Protein AF-A0A7C4J8A3-F1 (afdb_monomer_lite)

Radius of gyration: 19.96 Å; chains: 1; bounding box: 59×46×61 Å

Sequence (280 aa):
MSIYNARRLQPGAAVVLGVGAALVIVMVSFLPSFSGDFHDFYMAGHLLMTGHSPYEWPRYYSPVWVAVGFAPLALLPERPAYAAYTLISLGGLTVSVWRLTRGQSRALVLLTLGLLWLVQILAGNIDWLLPTALVVPSLAGIWLALAKPQLGWLLVAVLLLRMPRRKAAVSVGAVAVGLGLSYLLGWNVPDLESVRLWNIAPWPWGLLVGGPLAIWSLVRRDRELALGVSLLISPYWQRPSLIAAWPASMRARWLWLAWIALMALVLIENLSLIVGYFPR

Structure (mmCIF, N/CA/C/O backbone):
data_AF-A0A7C4J8A3-F1
#
_entry.id   AF-A0A7C4J8A3-F1
#
loop_
_atom_site.group_PDB
_atom_site.id
_atom_site.type_symbol
_atom_site.label_atom_id
_atom_site.label_alt_id
_atom_site.label_comp_id
_atom_site.label_asym_id
_atom_site.label_entity_id
_atom_site.label_seq_id
_atom_site.pdbx_PDB_ins_code
_atom_site.Cartn_x
_atom_site.Cartn_y
_atom_site.Cartn_z
_atom_site.occupancy
_atom_site.B_iso_or_equiv
_atom_site.auth_seq_id
_atom_site.auth_comp_id
_atom_site.auth_asym_id
_atom_site.auth_atom_id
_atom_site.pdbx_PDB_model_num
ATOM 1 N N . MET A 1 1 ? -35.689 12.073 -38.604 1.00 49.00 1 MET A N 1
ATOM 2 C CA . MET A 1 1 ? -34.965 11.099 -37.760 1.00 49.00 1 MET A CA 1
ATOM 3 C C . MET A 1 1 ? -33.500 11.530 -37.715 1.00 49.00 1 MET A C 1
ATOM 5 O O . MET A 1 1 ? -32.768 11.261 -38.651 1.00 49.00 1 MET A O 1
ATOM 9 N N . SER A 1 2 ? -33.101 12.323 -36.718 1.00 59.59 2 SER A N 1
ATOM 10 C CA . SER A 1 2 ? -31.697 12.711 -36.505 1.00 59.59 2 SER A CA 1
ATOM 11 C C . SER A 1 2 ? -31.517 13.020 -35.023 1.00 59.59 2 SER A C 1
ATOM 13 O O . SER A 1 2 ? -32.031 14.020 -34.528 1.00 59.59 2 SER A O 1
ATOM 15 N N . ILE A 1 3 ? -30.883 12.098 -34.299 1.00 47.91 3 ILE A N 1
ATOM 16 C CA . ILE A 1 3 ? -30.597 12.217 -32.866 1.00 47.91 3 ILE A CA 1
ATOM 17 C C . ILE A 1 3 ? -29.118 11.868 -32.668 1.00 47.91 3 ILE A C 1
ATOM 19 O O . ILE A 1 3 ? -28.775 10.807 -32.164 1.00 47.91 3 ILE A O 1
ATOM 23 N N . TYR A 1 4 ? -28.229 12.768 -33.089 1.00 55.81 4 TYR A N 1
ATOM 24 C CA . TYR A 1 4 ? -26.845 12.806 -32.613 1.00 55.81 4 TYR A CA 1
ATOM 25 C C . TYR A 1 4 ? -26.679 14.067 -31.767 1.00 55.81 4 TYR A C 1
ATOM 27 O O . TYR A 1 4 ? -26.226 15.111 -32.227 1.00 55.81 4 TYR A O 1
ATOM 35 N N . ASN A 1 5 ? -27.085 13.973 -30.499 1.00 60.53 5 ASN A N 1
ATOM 36 C CA . ASN A 1 5 ? -26.729 14.965 -29.490 1.00 60.53 5 ASN A CA 1
ATOM 37 C C . ASN A 1 5 ? -25.250 14.774 -29.140 1.00 60.53 5 ASN A C 1
ATOM 39 O O . ASN A 1 5 ? -24.904 14.039 -28.213 1.00 60.53 5 ASN A O 1
ATOM 43 N N . ALA A 1 6 ? -24.372 15.430 -29.899 1.00 61.72 6 ALA A N 1
ATOM 44 C CA . ALA A 1 6 ? -22.975 15.589 -29.534 1.00 61.72 6 ALA A CA 1
ATOM 45 C C . ALA A 1 6 ? -22.913 16.388 -28.224 1.00 61.72 6 ALA A C 1
ATOM 47 O O . ALA A 1 6 ? -22.990 17.618 -28.215 1.00 61.72 6 ALA A O 1
ATOM 48 N N . ARG A 1 7 ? -22.825 15.683 -27.089 1.00 69.38 7 ARG A N 1
ATOM 49 C CA . ARG A 1 7 ? -22.525 16.303 -25.796 1.00 69.38 7 ARG A CA 1
ATOM 50 C C . ARG A 1 7 ? -21.181 17.005 -25.949 1.00 69.38 7 ARG A C 1
ATOM 52 O O . ARG A 1 7 ? -20.152 16.338 -26.010 1.00 69.38 7 ARG A O 1
ATOM 59 N N . ARG A 1 8 ? -21.195 18.341 -26.035 1.00 67.12 8 ARG A N 1
ATOM 60 C CA . ARG A 1 8 ? -19.979 19.156 -25.943 1.00 67.12 8 ARG A CA 1
ATOM 61 C C . ARG A 1 8 ? -19.221 18.687 -24.706 1.00 67.12 8 ARG A C 1
ATOM 63 O O . ARG A 1 8 ? -19.759 18.755 -23.599 1.00 67.12 8 ARG A O 1
ATOM 70 N N . LEU A 1 9 ? -18.007 18.175 -24.908 1.00 60.78 9 LEU A N 1
ATOM 71 C CA . LEU A 1 9 ? -17.076 17.911 -23.820 1.00 60.78 9 LEU A CA 1
ATOM 72 C C . LEU A 1 9 ? -17.000 19.189 -22.985 1.00 60.78 9 LEU A C 1
ATOM 74 O O . LEU A 1 9 ? -16.725 20.264 -23.520 1.00 60.78 9 LEU A O 1
ATOM 78 N N . GLN A 1 10 ? -17.329 19.088 -21.696 1.00 72.31 10 GLN A N 1
ATOM 79 C CA . GLN A 1 10 ? -17.221 20.234 -20.804 1.00 72.31 10 GLN A CA 1
ATOM 80 C C . GLN A 1 10 ? -15.768 20.726 -20.863 1.00 72.31 10 GLN A C 1
ATOM 82 O O . GLN A 1 10 ? -14.864 19.894 -20.761 1.00 72.31 10 GLN A O 1
ATOM 87 N N . PRO A 1 11 ? -15.513 22.036 -21.021 1.00 72.94 11 PRO A N 1
ATOM 88 C CA . PRO A 1 11 ? -14.162 22.576 -21.199 1.00 72.94 11 PRO A CA 1
ATOM 89 C C . PRO A 1 11 ? -13.178 22.143 -20.096 1.00 72.94 11 PRO A C 1
ATOM 91 O O . PRO A 1 11 ? -11.983 22.027 -20.349 1.00 72.94 11 PRO A O 1
ATOM 94 N N . GLY A 1 12 ? -13.674 21.790 -18.904 1.00 79.56 12 GLY A N 1
ATOM 95 C CA . GLY A 1 12 ? -12.859 21.209 -17.834 1.00 79.56 12 GLY A CA 1
ATOM 96 C C . GLY A 1 12 ? -12.224 19.851 -18.167 1.00 79.56 12 GLY A C 1
ATOM 97 O O . GLY A 1 12 ? -11.106 19.593 -17.735 1.00 79.56 12 GLY A O 1
ATOM 98 N N . ALA A 1 13 ? -12.872 18.995 -18.964 1.00 79.81 13 ALA A N 1
ATOM 99 C CA . ALA A 1 13 ? -12.333 17.676 -19.306 1.00 79.81 13 ALA A CA 1
ATOM 100 C C . ALA A 1 13 ? -11.087 17.782 -20.197 1.00 79.81 13 ALA A C 1
ATOM 102 O O . ALA A 1 13 ? -10.092 17.107 -19.948 1.00 79.81 13 ALA A O 1
ATOM 103 N N . ALA A 1 14 ? -11.115 18.672 -21.194 1.00 82.19 14 ALA A N 1
ATOM 104 C CA . ALA A 1 14 ? -9.972 18.905 -22.074 1.00 82.19 14 ALA A CA 1
ATOM 105 C C . ALA A 1 14 ? -8.764 19.462 -21.304 1.00 82.19 14 ALA A C 1
ATOM 107 O O . ALA A 1 14 ? -7.641 19.017 -21.524 1.00 82.19 14 ALA A O 1
ATOM 108 N N . VAL A 1 15 ? -8.994 20.376 -20.353 1.00 84.06 15 VAL A N 1
ATOM 109 C CA . VAL A 1 15 ? -7.931 20.934 -19.501 1.00 84.06 15 VAL A CA 1
ATOM 110 C C . VAL A 1 15 ? -7.318 19.861 -18.602 1.00 84.06 15 VAL A C 1
ATOM 112 O O . VAL A 1 15 ? -6.098 19.748 -18.543 1.00 84.06 15 VAL A O 1
ATOM 115 N N . VAL A 1 16 ? -8.137 19.040 -17.937 1.00 82.50 16 VAL A N 1
ATOM 116 C CA . VAL A 1 16 ? -7.641 17.958 -17.066 1.00 82.50 16 VAL A CA 1
ATOM 117 C C . VAL A 1 16 ? -6.823 16.940 -17.861 1.00 82.50 16 VAL A C 1
ATOM 119 O O . VAL A 1 16 ? -5.745 16.547 -17.418 1.00 82.50 16 VAL A O 1
ATOM 122 N N . LEU A 1 17 ? -7.294 16.554 -19.050 1.00 82.94 17 LEU A N 1
ATOM 123 C CA . LEU A 1 17 ? -6.555 15.658 -19.939 1.00 82.94 17 LEU A CA 1
ATOM 124 C C . LEU A 1 17 ? -5.245 16.292 -20.423 1.00 82.94 17 LEU A C 1
ATOM 126 O O . LEU A 1 17 ? -4.217 15.621 -20.423 1.00 82.94 17 LEU A O 1
ATOM 130 N N . GLY A 1 18 ? -5.260 17.582 -20.774 1.00 85.88 18 GLY A N 1
ATOM 131 C CA . GLY A 1 18 ? -4.069 18.321 -21.194 1.00 85.88 18 GLY A CA 1
ATOM 132 C C . GLY A 1 18 ? -3.008 18.415 -20.095 1.00 85.88 18 GLY A C 1
ATOM 133 O O . GLY A 1 18 ? -1.843 18.114 -20.341 1.00 85.88 18 GLY A O 1
ATOM 134 N N . VAL A 1 19 ? -3.409 18.755 -18.866 1.00 84.31 19 VAL A N 1
ATOM 135 C CA . VAL A 1 19 ? -2.506 18.799 -17.702 1.00 84.31 19 VAL A CA 1
ATOM 136 C C . VAL A 1 19 ? -1.970 17.407 -17.374 1.00 84.31 19 VAL A C 1
ATOM 138 O O . VAL A 1 19 ? -0.775 17.258 -17.132 1.00 84.31 19 VAL A O 1
ATOM 141 N N . GLY A 1 20 ? -2.825 16.381 -17.408 1.00 82.38 20 GLY A N 1
ATOM 142 C CA . GLY A 1 20 ? -2.410 14.996 -17.194 1.00 82.38 20 GLY A CA 1
ATOM 143 C C . GLY A 1 20 ? -1.373 14.540 -18.220 1.00 82.38 20 GLY A C 1
ATOM 144 O O . GLY A 1 20 ? -0.334 14.009 -17.840 1.00 82.38 20 GLY A O 1
ATOM 145 N N . ALA A 1 21 ? -1.606 14.809 -19.506 1.00 83.81 21 ALA A N 1
ATOM 146 C CA . ALA A 1 21 ? -0.669 14.475 -20.575 1.00 83.81 21 ALA A CA 1
ATOM 147 C C . ALA A 1 21 ? 0.666 15.225 -20.436 1.00 83.81 21 ALA A C 1
ATOM 149 O O . ALA A 1 21 ? 1.724 14.607 -20.539 1.00 83.81 21 ALA A O 1
ATOM 150 N N . ALA A 1 22 ? 0.634 16.529 -20.140 1.00 86.31 22 ALA A N 1
ATOM 151 C CA . ALA A 1 22 ? 1.842 17.316 -19.896 1.00 86.31 22 ALA A CA 1
ATOM 152 C C . ALA A 1 22 ? 2.648 16.768 -18.708 1.00 86.31 22 ALA A C 1
ATOM 154 O O . ALA A 1 22 ? 3.866 16.627 -18.800 1.00 86.31 22 ALA A O 1
ATOM 155 N N . LEU A 1 23 ? 1.968 16.393 -17.621 1.00 83.94 23 LEU A N 1
ATOM 156 C CA . LEU A 1 23 ? 2.609 15.789 -16.459 1.00 83.94 23 LEU A CA 1
ATOM 157 C C . LEU A 1 23 ? 3.251 14.444 -16.819 1.00 83.94 23 LEU A C 1
ATOM 159 O O . LEU A 1 23 ? 4.408 14.233 -16.478 1.00 83.94 23 LEU A O 1
ATOM 163 N N . VAL A 1 24 ? 2.568 13.576 -17.576 1.00 83.56 24 VAL A N 1
ATOM 164 C CA . VAL A 1 24 ? 3.164 12.322 -18.076 1.00 83.56 24 VAL A CA 1
ATOM 165 C C . VAL A 1 24 ? 4.419 12.596 -18.902 1.00 83.56 24 VAL A C 1
ATOM 167 O O . VAL A 1 24 ? 5.426 11.936 -18.681 1.00 83.56 24 VAL A O 1
ATOM 170 N N . ILE A 1 25 ? 4.400 13.571 -19.816 1.00 85.56 25 ILE A N 1
ATOM 171 C CA . ILE A 1 25 ? 5.563 13.905 -20.656 1.00 85.56 25 ILE A CA 1
ATOM 172 C C . ILE A 1 25 ? 6.753 14.347 -19.799 1.00 85.56 25 ILE A C 1
ATOM 174 O O . ILE A 1 25 ? 7.868 13.855 -19.988 1.00 85.56 25 ILE A O 1
ATOM 178 N N . VAL A 1 26 ? 6.518 15.238 -18.831 1.00 84.94 26 VAL A N 1
ATOM 179 C CA . VAL A 1 26 ? 7.547 15.667 -17.874 1.00 84.94 26 VAL A CA 1
ATOM 180 C C . VAL A 1 26 ? 8.084 14.448 -17.122 1.00 84.94 26 VAL A C 1
ATOM 182 O O . VAL A 1 26 ? 9.285 14.206 -17.099 1.00 84.94 26 VAL A O 1
ATOM 185 N N . MET A 1 27 ? 7.205 13.613 -16.581 1.00 84.44 27 MET A N 1
ATOM 186 C CA . MET A 1 27 ? 7.607 12.436 -15.815 1.00 84.44 27 MET A CA 1
ATOM 187 C C . MET A 1 27 ? 8.393 11.427 -16.652 1.00 84.44 27 MET A C 1
ATOM 189 O O . MET A 1 27 ? 9.427 10.960 -16.204 1.00 84.44 27 MET A O 1
ATOM 193 N N . VAL A 1 28 ? 7.991 11.141 -17.888 1.00 82.06 28 VAL A N 1
ATOM 194 C CA . VAL A 1 28 ? 8.740 10.250 -18.793 1.00 82.06 28 VAL A CA 1
ATOM 195 C C . VAL A 1 28 ? 10.137 10.797 -19.110 1.00 82.06 28 VAL A C 1
ATOM 197 O O . VAL A 1 28 ? 11.065 10.016 -19.326 1.00 82.06 28 VAL A O 1
ATOM 200 N N . SER A 1 29 ? 10.291 12.122 -19.127 1.00 83.81 29 SER A N 1
ATOM 201 C CA . SER A 1 29 ? 11.560 12.785 -19.442 1.00 83.81 29 SER A CA 1
ATOM 202 C C . SER A 1 29 ? 12.530 12.808 -18.259 1.00 83.81 29 SER A C 1
ATOM 204 O O . SER A 1 29 ? 13.738 12.747 -18.470 1.00 83.81 29 SER A O 1
ATOM 206 N N . PHE A 1 30 ? 12.013 12.890 -17.029 1.00 81.50 30 PHE A N 1
ATOM 207 C CA . PHE A 1 30 ? 12.823 13.107 -15.825 1.00 81.50 30 PHE A CA 1
ATOM 208 C C . PHE A 1 30 ? 12.846 11.931 -14.844 1.00 81.50 30 PHE A C 1
ATOM 210 O O . PHE A 1 30 ? 13.735 11.877 -13.997 1.00 81.50 30 PHE A O 1
ATOM 217 N N . LEU A 1 31 ? 11.897 10.994 -14.922 1.00 79.06 31 LEU A N 1
ATOM 218 C CA . LEU A 1 31 ? 11.920 9.812 -14.067 1.00 79.06 31 LEU A CA 1
ATOM 219 C C . LEU A 1 31 ? 13.045 8.865 -14.503 1.00 79.06 31 LEU A C 1
ATOM 221 O O . LEU A 1 31 ? 13.251 8.655 -15.706 1.00 79.06 31 LEU A O 1
ATOM 225 N N . PRO A 1 32 ? 13.752 8.246 -13.542 1.00 75.62 32 PRO A N 1
ATOM 226 C CA . PRO A 1 32 ? 14.730 7.222 -13.864 1.00 75.62 32 PRO A CA 1
ATOM 227 C C . PRO A 1 32 ? 14.045 6.069 -14.608 1.00 75.62 32 PRO A C 1
ATOM 229 O O . PRO A 1 32 ? 12.912 5.700 -14.303 1.00 75.62 32 PRO A O 1
ATOM 232 N N . SER A 1 33 ? 14.744 5.472 -15.580 1.00 67.12 33 SER A N 1
ATOM 233 C CA . SER A 1 33 ? 14.249 4.280 -16.291 1.00 67.12 33 SER A CA 1
ATOM 234 C C . SER A 1 33 ? 14.067 3.071 -15.383 1.00 67.12 33 SER A C 1
ATOM 236 O O . SER A 1 33 ? 13.401 2.134 -15.792 1.00 67.12 33 SER A O 1
ATOM 238 N N . PHE A 1 34 ? 14.672 3.085 -14.196 1.00 69.69 34 PHE A N 1
ATOM 239 C CA . PHE A 1 34 ? 14.700 1.960 -13.280 1.00 69.69 34 PHE A CA 1
ATOM 240 C C . PHE A 1 34 ? 14.444 2.465 -11.860 1.00 69.69 34 PHE A C 1
ATOM 242 O O . PHE A 1 34 ? 15.245 3.231 -11.322 1.00 69.69 34 PHE A O 1
ATOM 249 N N . SER A 1 35 ? 13.331 2.049 -11.257 1.00 70.88 35 SER A N 1
ATOM 250 C CA . SER A 1 35 ? 13.082 2.245 -9.826 1.00 70.88 35 SER A CA 1
ATOM 251 C C . SER A 1 35 ? 12.831 0.887 -9.184 1.00 70.88 35 SER A C 1
ATOM 253 O O . SER A 1 35 ? 12.109 0.069 -9.757 1.00 70.88 35 SER A O 1
ATOM 255 N N . GLY A 1 36 ? 13.484 0.654 -8.041 1.00 83.56 36 GLY A N 1
ATOM 256 C CA . GLY A 1 36 ? 13.720 -0.665 -7.445 1.00 83.56 36 GLY A CA 1
ATOM 257 C C . GLY A 1 36 ? 12.570 -1.658 -7.607 1.00 83.56 36 GLY A C 1
ATOM 258 O O . GLY A 1 36 ? 12.664 -2.565 -8.427 1.00 83.56 36 GLY A O 1
ATOM 259 N N . ASP A 1 37 ? 11.492 -1.466 -6.850 1.00 93.50 37 ASP A N 1
ATOM 260 C CA . ASP A 1 37 ? 10.367 -2.403 -6.797 1.00 93.50 37 ASP A CA 1
ATOM 261 C C . ASP A 1 37 ? 9.444 -2.294 -8.025 1.00 93.50 37 ASP A C 1
ATOM 263 O O . ASP A 1 37 ? 8.808 -3.274 -8.408 1.00 93.50 37 ASP A O 1
ATOM 267 N N . PHE A 1 38 ? 9.353 -1.121 -8.668 1.00 95.81 38 PHE A N 1
ATOM 268 C CA . PHE A 1 38 ? 8.461 -0.938 -9.820 1.00 95.81 38 PHE A CA 1
ATOM 269 C C . PHE A 1 38 ? 8.874 -1.847 -10.969 1.00 95.81 38 PHE A C 1
ATOM 271 O O . PHE A 1 38 ? 8.014 -2.493 -11.564 1.00 95.81 38 PHE A O 1
ATOM 278 N N . HIS A 1 39 ? 10.178 -1.904 -11.259 1.00 95.94 39 HIS A N 1
ATOM 279 C CA . HIS A 1 39 ? 10.703 -2.787 -12.291 1.00 95.94 39 HIS A CA 1
ATOM 280 C C . HIS A 1 39 ? 10.353 -4.247 -11.982 1.00 95.94 39 HIS A C 1
ATOM 282 O O . HIS A 1 39 ? 9.887 -4.972 -12.858 1.00 95.94 39 HIS A O 1
ATOM 288 N N . ASP A 1 40 ? 10.475 -4.653 -10.714 1.00 96.19 40 ASP A N 1
ATOM 289 C CA . ASP A 1 40 ? 10.138 -6.006 -10.276 1.00 96.19 40 ASP A CA 1
ATOM 290 C C . ASP A 1 40 ? 8.647 -6.333 -10.512 1.00 96.19 40 ASP A C 1
ATOM 292 O O . ASP A 1 40 ? 8.308 -7.420 -10.988 1.00 96.19 40 ASP A O 1
ATOM 296 N N . PHE A 1 41 ? 7.740 -5.383 -10.260 1.00 97.62 41 PHE A N 1
ATOM 297 C CA . PHE A 1 41 ? 6.310 -5.544 -10.554 1.00 97.62 41 PHE A CA 1
ATOM 298 C C . PHE A 1 41 ? 5.986 -5.499 -12.051 1.00 97.62 41 PHE A C 1
ATOM 300 O O . PHE A 1 41 ? 5.127 -6.252 -12.517 1.00 97.62 41 PHE A O 1
ATOM 307 N N . TYR A 1 42 ? 6.664 -4.633 -12.806 1.00 97.69 42 TYR A N 1
ATOM 308 C CA . TYR A 1 42 ? 6.524 -4.513 -14.255 1.00 97.69 42 TYR A CA 1
ATOM 309 C C . TYR A 1 42 ? 6.928 -5.818 -14.953 1.00 97.69 42 TYR A C 1
ATOM 311 O O . TYR A 1 42 ? 6.157 -6.347 -15.755 1.00 97.69 42 TYR A O 1
ATOM 319 N N . MET A 1 43 ? 8.082 -6.387 -14.588 1.00 97.75 43 MET A N 1
ATOM 320 C CA . MET A 1 43 ? 8.569 -7.653 -15.140 1.00 97.75 43 MET A CA 1
ATOM 321 C C . MET A 1 43 ? 7.666 -8.830 -14.771 1.00 97.75 43 MET A C 1
ATOM 323 O O . MET A 1 43 ? 7.352 -9.648 -15.634 1.00 97.75 43 MET A O 1
ATOM 327 N N . ALA A 1 44 ? 7.162 -8.883 -13.536 1.00 98.06 44 ALA A N 1
ATOM 328 C CA . ALA A 1 44 ? 6.178 -9.887 -13.135 1.00 98.06 44 ALA A CA 1
ATOM 329 C C . ALA A 1 44 ? 4.874 -9.790 -13.954 1.00 98.06 44 ALA A C 1
ATOM 331 O O . ALA A 1 44 ? 4.328 -10.806 -14.387 1.00 98.06 44 ALA A O 1
ATOM 332 N N . GLY A 1 45 ? 4.390 -8.570 -14.215 1.00 98.31 45 GLY A N 1
ATOM 333 C CA . GLY A 1 45 ? 3.251 -8.333 -15.105 1.00 98.31 45 GLY A CA 1
ATOM 334 C C . GLY A 1 45 ? 3.526 -8.775 -16.547 1.00 98.31 45 GLY A C 1
ATOM 335 O O . GLY A 1 45 ? 2.671 -9.403 -17.169 1.00 98.31 45 GLY A O 1
ATOM 336 N N . HIS A 1 46 ? 4.727 -8.505 -17.064 1.00 98.25 46 HIS A N 1
ATOM 337 C CA . HIS A 1 46 ? 5.153 -8.917 -18.403 1.00 98.25 46 HIS A CA 1
ATOM 338 C C . HIS A 1 46 ? 5.219 -10.446 -18.562 1.00 98.25 46 HIS A C 1
ATOM 340 O O . HIS A 1 46 ? 4.689 -10.990 -19.533 1.00 98.25 46 HIS A O 1
ATOM 346 N N . LEU A 1 47 ? 5.810 -11.154 -17.592 1.00 98.50 47 LEU A N 1
ATOM 347 C CA . LEU A 1 47 ? 5.852 -12.621 -17.570 1.00 98.50 47 LEU A CA 1
ATOM 348 C C . LEU A 1 47 ? 4.443 -13.217 -17.614 1.00 98.50 47 LEU A C 1
ATOM 350 O O . LEU A 1 47 ? 4.155 -14.067 -18.455 1.00 98.50 47 LEU A O 1
ATOM 354 N N . LEU A 1 48 ? 3.531 -12.686 -16.796 1.00 98.06 48 LEU A N 1
ATOM 355 C CA . LEU A 1 48 ? 2.143 -13.137 -16.779 1.00 98.06 48 LEU A CA 1
ATOM 356 C C . LEU A 1 48 ? 1.455 -12.974 -18.148 1.00 98.06 48 LEU A C 1
ATOM 358 O O . LEU A 1 48 ? 0.742 -13.874 -18.589 1.00 98.06 48 LEU A O 1
ATOM 362 N N . MET A 1 49 ? 1.679 -11.855 -18.848 1.00 97.88 49 MET A N 1
ATOM 363 C CA . MET A 1 49 ? 1.108 -11.629 -20.187 1.00 97.88 49 MET A CA 1
ATOM 364 C C . MET A 1 49 ? 1.682 -12.550 -21.266 1.00 97.88 49 MET A C 1
ATOM 366 O O . MET A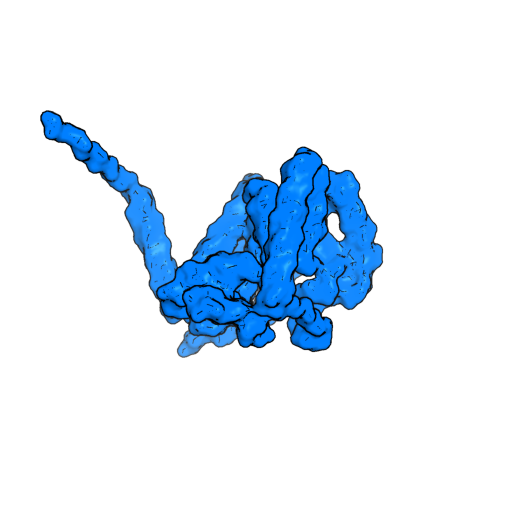 1 49 ? 1.020 -12.800 -22.270 1.00 97.88 49 MET A O 1
ATOM 370 N N . THR A 1 50 ? 2.907 -13.037 -21.077 1.00 97.94 50 THR A N 1
ATOM 371 C CA . THR A 1 50 ? 3.583 -13.942 -22.019 1.00 97.94 50 THR A CA 1
ATOM 372 C C . THR A 1 50 ? 3.366 -15.418 -21.682 1.00 97.94 50 THR A C 1
ATOM 374 O O . THR A 1 50 ? 3.967 -16.279 -22.316 1.00 97.94 50 THR A O 1
ATOM 377 N N . GLY A 1 51 ? 2.485 -15.720 -20.721 1.00 97.50 51 GLY A N 1
ATOM 378 C CA . GLY A 1 51 ? 2.133 -17.088 -20.334 1.00 97.50 51 GLY A CA 1
ATOM 379 C C . GLY A 1 51 ? 3.105 -17.747 -19.353 1.00 97.50 51 GLY A C 1
ATOM 380 O O . GLY A 1 51 ? 2.984 -18.947 -19.119 1.00 97.50 51 GLY A O 1
ATOM 381 N N . HIS A 1 52 ? 4.033 -16.984 -18.773 1.00 98.31 52 HIS A N 1
ATOM 382 C CA . HIS A 1 52 ? 4.988 -17.453 -17.768 1.00 98.31 52 HIS A CA 1
ATOM 383 C C . HIS A 1 52 ? 4.488 -17.163 -16.352 1.00 98.31 52 HIS A C 1
ATOM 385 O O . HIS A 1 52 ? 3.611 -16.316 -16.136 1.00 98.31 52 HIS A O 1
ATOM 391 N N . SER A 1 53 ? 5.052 -17.852 -15.358 1.00 98.12 53 SER A N 1
ATOM 392 C CA . SER A 1 53 ? 4.758 -17.513 -13.968 1.00 98.12 53 SER A CA 1
ATOM 393 C C . SER A 1 53 ? 5.381 -16.156 -13.612 1.00 98.12 53 SER A C 1
ATOM 395 O O . SER A 1 53 ? 6.557 -15.932 -13.902 1.00 98.12 53 SER A O 1
ATOM 397 N N . PRO A 1 54 ? 4.665 -15.250 -12.913 1.00 98.19 54 PRO A N 1
ATOM 398 C CA . PRO A 1 54 ? 5.262 -13.995 -12.448 1.00 98.19 54 PRO A CA 1
ATOM 399 C C . PRO A 1 54 ? 6.403 -14.219 -11.443 1.00 98.19 54 PRO A C 1
ATOM 401 O O . PRO A 1 54 ? 7.230 -13.332 -11.249 1.00 98.19 54 PRO A O 1
ATOM 404 N N . TYR A 1 55 ? 6.460 -15.399 -10.818 1.00 98.06 55 TYR A N 1
ATOM 405 C CA . TYR A 1 55 ? 7.491 -15.785 -9.851 1.00 98.06 55 TYR A CA 1
ATOM 406 C C . TYR A 1 55 ? 8.781 -16.300 -10.498 1.00 98.06 55 TYR A C 1
ATOM 408 O O . TYR A 1 55 ? 9.753 -16.549 -9.791 1.00 98.06 55 TYR A O 1
ATOM 416 N N . GLU A 1 56 ? 8.829 -16.416 -11.829 1.00 97.38 56 GLU A N 1
ATOM 417 C CA . GLU A 1 56 ? 10.093 -16.606 -12.551 1.00 97.38 56 GLU A CA 1
ATOM 418 C C . GLU A 1 56 ? 10.974 -15.346 -12.489 1.00 97.38 56 GLU A C 1
ATOM 420 O O . GLU A 1 56 ? 12.185 -15.437 -12.685 1.00 97.38 56 GLU A O 1
ATOM 425 N N . TRP A 1 57 ? 10.404 -14.176 -12.157 1.00 96.69 57 TRP A N 1
ATOM 426 C CA . TRP A 1 57 ? 11.185 -12.984 -11.832 1.00 96.69 57 TRP A CA 1
ATOM 427 C C . TRP A 1 57 ? 11.757 -13.083 -10.404 1.00 96.69 57 TRP A C 1
ATOM 429 O O . TRP A 1 57 ? 10.987 -13.003 -9.441 1.00 96.69 57 TRP A O 1
ATOM 439 N N . PRO A 1 58 ? 13.091 -13.172 -10.212 1.00 92.50 58 PRO A N 1
ATOM 440 C CA . PRO A 1 58 ? 13.682 -13.534 -8.916 1.00 92.50 58 PRO A CA 1
ATOM 441 C C . PRO A 1 58 ? 13.386 -12.574 -7.760 1.00 92.50 58 PRO A C 1
ATOM 443 O O . PRO A 1 58 ? 13.545 -12.933 -6.598 1.00 92.50 58 PRO A O 1
ATOM 446 N N . ARG A 1 59 ? 12.999 -11.333 -8.065 1.00 91.50 59 ARG A N 1
ATOM 447 C CA . ARG A 1 59 ? 12.754 -10.281 -7.072 1.00 91.50 59 ARG A CA 1
ATOM 448 C C . ARG A 1 59 ? 11.269 -10.009 -6.823 1.00 91.50 59 ARG A C 1
ATOM 450 O O . ARG A 1 59 ? 10.924 -9.074 -6.101 1.00 91.50 59 ARG A O 1
ATOM 457 N N . TYR A 1 60 ? 10.374 -10.805 -7.408 1.00 95.12 60 TYR A N 1
ATOM 458 C CA . TYR A 1 60 ? 8.937 -10.642 -7.224 1.00 95.12 60 TYR A CA 1
ATOM 459 C C . TYR A 1 60 ? 8.423 -11.462 -6.031 1.00 95.12 60 TYR A C 1
ATOM 461 O O . TYR A 1 60 ? 8.231 -12.672 -6.108 1.00 95.12 60 TYR A O 1
ATOM 469 N N . TYR A 1 61 ? 8.147 -10.775 -4.919 1.00 94.19 61 TYR A N 1
ATOM 470 C CA . TYR A 1 61 ? 7.700 -11.397 -3.659 1.00 94.19 61 TYR A CA 1
ATOM 471 C C . TYR A 1 61 ? 6.232 -11.126 -3.309 1.00 94.19 61 TYR A C 1
ATOM 473 O O . TYR A 1 61 ? 5.787 -11.441 -2.203 1.00 94.19 61 TYR A O 1
ATOM 481 N N . SER A 1 62 ? 5.474 -10.493 -4.205 1.00 96.69 62 SER A N 1
ATOM 482 C CA . SER A 1 62 ? 4.079 -10.121 -3.939 1.00 96.69 62 SER A CA 1
ATOM 483 C C . SER A 1 62 ? 3.093 -11.201 -4.399 1.00 96.69 62 SER A C 1
ATOM 485 O O . SER A 1 62 ? 3.424 -12.022 -5.253 1.00 96.69 62 SER A O 1
ATOM 487 N N . PRO A 1 63 ? 1.862 -11.226 -3.869 1.00 97.69 63 PRO A N 1
ATOM 488 C CA . PRO A 1 63 ? 0.854 -12.167 -4.346 1.00 97.69 63 PRO A CA 1
ATOM 489 C C . PRO A 1 63 ? 0.423 -11.889 -5.792 1.00 97.69 63 PRO A C 1
ATOM 491 O O . PRO A 1 63 ? 0.417 -10.737 -6.226 1.00 97.69 63 PRO A O 1
ATOM 494 N N . VAL A 1 64 ? -0.027 -12.928 -6.503 1.00 98.00 64 VAL A N 1
ATOM 495 C CA . VAL A 1 64 ? -0.216 -12.938 -7.969 1.00 98.00 64 VAL A CA 1
ATOM 496 C C . VAL A 1 64 ? -1.092 -11.800 -8.497 1.00 98.00 64 VAL A C 1
ATOM 498 O O . VAL A 1 64 ? -0.862 -11.282 -9.588 1.00 98.00 64 VAL A O 1
ATOM 501 N N . TRP A 1 65 ? -2.085 -11.348 -7.728 1.00 98.25 65 TRP A N 1
ATOM 502 C CA . TRP A 1 65 ? -2.965 -10.258 -8.157 1.00 98.25 65 TRP A CA 1
ATOM 503 C C . TRP A 1 65 ? -2.245 -8.913 -8.277 1.00 98.25 65 TRP A C 1
ATOM 505 O O . TRP A 1 65 ? -2.728 -8.033 -8.986 1.00 98.25 65 TRP A O 1
ATOM 515 N N . VAL A 1 66 ? -1.092 -8.741 -7.624 1.00 98.31 66 VAL A N 1
ATOM 516 C CA . VAL A 1 66 ? -0.234 -7.576 -7.852 1.00 98.31 66 VAL A CA 1
ATOM 517 C C . VAL A 1 66 ? 0.321 -7.627 -9.276 1.00 98.31 66 VAL A C 1
ATOM 519 O O . VAL A 1 66 ? 0.170 -6.648 -9.997 1.00 98.31 66 VAL A O 1
ATOM 522 N N . ALA A 1 67 ? 0.848 -8.768 -9.737 1.00 98.31 67 ALA A N 1
ATOM 523 C CA . ALA A 1 67 ? 1.302 -8.923 -11.123 1.00 98.31 67 ALA A CA 1
ATOM 524 C C . ALA A 1 67 ? 0.147 -8.731 -12.117 1.00 98.31 67 ALA A C 1
ATOM 526 O O . ALA A 1 67 ? 0.303 -8.022 -13.106 1.00 98.31 67 ALA A O 1
ATOM 527 N N . VAL A 1 68 ? -1.046 -9.261 -11.812 1.00 98.19 68 VAL A N 1
ATOM 528 C CA . VAL A 1 68 ? -2.264 -9.014 -12.610 1.00 98.19 68 VAL A CA 1
ATOM 529 C C . VAL A 1 68 ? -2.572 -7.515 -12.708 1.00 98.19 68 VAL A C 1
ATOM 531 O O . VAL A 1 68 ? -2.903 -7.027 -13.784 1.00 98.19 68 VAL A O 1
ATOM 534 N N . GLY A 1 69 ? -2.446 -6.768 -11.608 1.00 97.88 69 GLY A N 1
ATOM 535 C CA . GLY A 1 69 ? -2.651 -5.318 -11.595 1.00 97.88 69 GLY A CA 1
ATOM 536 C C . GLY A 1 69 ? -1.623 -4.542 -12.425 1.00 97.88 69 GLY A C 1
ATOM 537 O O . GLY A 1 69 ? -1.955 -3.489 -12.968 1.00 97.88 69 GLY A O 1
ATOM 538 N N . PHE A 1 70 ? -0.402 -5.067 -12.554 1.00 98.19 70 PHE A N 1
ATOM 539 C CA . PHE A 1 70 ? 0.674 -4.478 -13.357 1.00 98.19 70 PHE A CA 1
ATOM 540 C C . PHE A 1 70 ? 0.694 -4.957 -14.814 1.00 98.19 70 PHE A C 1
ATOM 542 O O . PHE A 1 70 ? 1.278 -4.276 -15.653 1.00 98.19 70 PHE A O 1
ATOM 549 N N . ALA A 1 71 ? 0.020 -6.058 -15.156 1.00 98.38 71 ALA A N 1
ATOM 550 C CA . ALA A 1 71 ? -0.034 -6.567 -16.526 1.00 98.38 71 ALA A CA 1
ATOM 551 C C . ALA A 1 71 ? -0.499 -5.505 -17.552 1.00 98.38 71 ALA A C 1
ATOM 553 O O . ALA A 1 71 ? 0.187 -5.331 -18.556 1.00 98.38 71 ALA A O 1
ATOM 554 N N . PRO A 1 72 ? -1.548 -4.686 -17.310 1.00 98.19 72 PRO A N 1
ATOM 555 C CA . PRO A 1 72 ? -1.910 -3.616 -18.244 1.00 98.19 72 PRO A CA 1
ATOM 556 C C . PRO A 1 72 ? -0.811 -2.560 -18.439 1.00 98.19 72 PRO A C 1
ATOM 558 O O . PRO A 1 72 ? -0.710 -1.978 -19.516 1.00 98.19 72 PRO A O 1
ATOM 561 N N . LEU A 1 73 ? 0.011 -2.302 -17.415 1.00 97.25 73 LEU A N 1
ATOM 562 C CA . LEU A 1 73 ? 1.135 -1.366 -17.507 1.00 97.25 73 LEU A CA 1
ATOM 563 C C . LEU A 1 73 ? 2.296 -1.953 -18.320 1.00 97.25 73 LEU A C 1
ATOM 565 O O . LEU A 1 73 ? 2.978 -1.204 -19.011 1.00 97.25 73 LEU A O 1
ATOM 569 N N . ALA A 1 74 ? 2.471 -3.276 -18.298 1.00 97.00 74 ALA A N 1
ATOM 570 C CA . ALA A 1 74 ? 3.494 -3.989 -19.064 1.00 97.00 74 ALA A CA 1
ATOM 571 C C . ALA A 1 74 ? 3.259 -3.985 -20.589 1.00 97.00 74 ALA A C 1
ATOM 573 O O . ALA A 1 74 ? 4.119 -4.435 -21.345 1.00 97.00 74 ALA A O 1
ATOM 574 N N . LEU A 1 75 ? 2.112 -3.474 -21.056 1.00 97.38 75 LEU A N 1
ATOM 575 C CA . LEU A 1 75 ? 1.845 -3.208 -22.477 1.00 97.38 75 LEU A CA 1
ATOM 576 C C . LEU A 1 75 ? 2.527 -1.928 -22.982 1.00 97.38 75 LEU A C 1
ATOM 578 O O . LEU A 1 75 ? 2.632 -1.716 -24.190 1.00 97.38 75 LEU A O 1
ATOM 582 N N . LEU A 1 76 ? 2.942 -1.049 -22.071 1.00 96.56 76 LEU A N 1
ATOM 583 C CA . LEU A 1 76 ? 3.628 0.196 -22.386 1.00 96.56 76 LEU A CA 1
ATOM 584 C C . LEU A 1 76 ? 5.140 0.008 -22.225 1.00 96.56 76 LEU A C 1
ATOM 586 O O . LEU A 1 76 ? 5.562 -0.810 -21.412 1.00 96.56 76 LEU A O 1
ATOM 590 N N . PRO A 1 77 ? 5.976 0.813 -22.906 1.00 94.56 77 PRO A N 1
ATOM 591 C CA . PRO A 1 77 ? 7.381 0.912 -22.537 1.00 94.56 77 PRO A CA 1
ATOM 592 C C . PRO A 1 77 ? 7.521 1.306 -21.057 1.00 94.56 77 PRO A C 1
ATOM 594 O O . PRO A 1 77 ? 6.706 2.068 -20.528 1.00 94.56 77 PRO A O 1
ATOM 597 N N . GLU A 1 78 ? 8.574 0.822 -20.399 1.00 93.31 78 GLU A N 1
ATOM 598 C CA . GLU A 1 78 ? 8.721 0.895 -18.939 1.00 93.31 78 GLU A CA 1
ATOM 599 C C . GLU A 1 78 ? 8.613 2.323 -18.372 1.00 93.31 78 GLU A C 1
ATOM 601 O O . GLU A 1 78 ? 7.927 2.547 -17.378 1.00 93.31 78 GLU A O 1
ATOM 606 N N . ARG A 1 79 ? 9.212 3.328 -19.030 1.00 91.94 79 ARG A N 1
ATOM 607 C CA . ARG A 1 79 ? 9.131 4.735 -18.584 1.00 91.94 79 ARG A CA 1
ATOM 608 C C . ARG A 1 79 ? 7.692 5.287 -18.594 1.00 91.94 79 ARG A C 1
ATOM 610 O O . ARG A 1 79 ? 7.248 5.782 -17.558 1.00 91.94 79 ARG A O 1
ATOM 617 N N . PRO A 1 80 ? 6.933 5.215 -19.707 1.00 93.69 80 PRO A N 1
ATOM 618 C CA . PRO A 1 80 ? 5.499 5.509 -19.705 1.00 93.69 80 PRO A CA 1
ATOM 619 C C . PRO A 1 80 ? 4.696 4.720 -18.664 1.00 93.69 80 PRO A C 1
ATOM 621 O O . PRO A 1 80 ? 3.845 5.303 -17.990 1.00 93.69 80 PRO A O 1
ATOM 624 N N . ALA A 1 81 ? 4.977 3.423 -18.499 1.00 94.81 81 ALA A N 1
ATOM 625 C CA . ALA A 1 81 ? 4.327 2.582 -17.496 1.00 94.81 81 ALA A CA 1
ATOM 626 C C . ALA A 1 81 ? 4.570 3.112 -16.072 1.00 94.81 81 ALA A C 1
ATOM 628 O O . ALA A 1 81 ? 3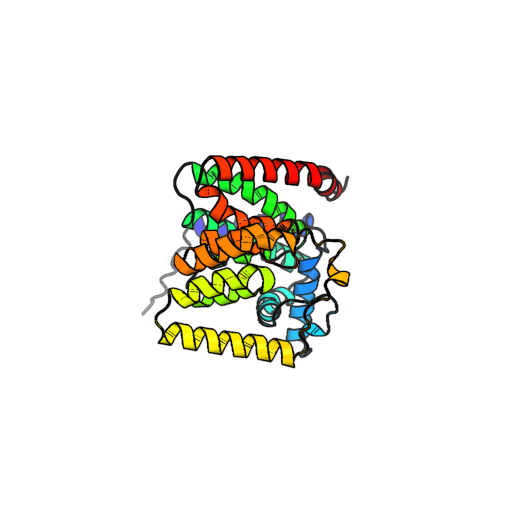.640 3.213 -15.270 1.00 94.81 81 ALA A O 1
ATOM 629 N N . TYR A 1 82 ? 5.804 3.521 -15.781 1.00 93.62 82 TYR A N 1
ATOM 630 C CA . TYR A 1 82 ? 6.208 4.070 -14.493 1.00 93.62 82 TYR A CA 1
ATOM 631 C C . TYR A 1 82 ? 5.597 5.449 -14.217 1.00 93.62 82 TYR A C 1
ATOM 633 O O . TYR A 1 82 ? 5.138 5.722 -13.103 1.00 93.62 82 TYR A O 1
ATOM 641 N N . ALA A 1 83 ? 5.497 6.306 -15.236 1.00 92.38 83 ALA A N 1
ATOM 642 C CA . ALA A 1 83 ? 4.774 7.571 -15.132 1.00 92.38 83 ALA A CA 1
ATOM 643 C C . ALA A 1 83 ? 3.285 7.336 -14.817 1.00 92.38 83 ALA A C 1
ATOM 645 O O . ALA A 1 83 ? 2.742 7.948 -13.895 1.00 92.38 83 ALA A O 1
ATOM 646 N N . ALA A 1 84 ? 2.636 6.396 -15.514 1.00 93.88 84 ALA A N 1
ATOM 647 C CA . ALA A 1 84 ? 1.246 6.024 -15.250 1.00 93.88 84 ALA A CA 1
ATOM 648 C C . ALA A 1 84 ? 1.058 5.470 -13.827 1.00 93.88 84 ALA A C 1
ATOM 650 O O . ALA A 1 84 ? 0.180 5.932 -13.096 1.00 93.88 84 ALA A O 1
ATOM 651 N N . TYR A 1 85 ? 1.922 4.547 -13.399 1.00 95.50 85 TYR A N 1
ATOM 652 C CA . TYR A 1 85 ? 1.963 4.030 -12.029 1.00 95.50 85 TYR A CA 1
ATOM 653 C C . TYR A 1 85 ? 2.070 5.146 -10.988 1.00 95.50 85 TYR A C 1
ATOM 655 O O . TYR A 1 85 ? 1.356 5.158 -9.982 1.00 95.50 85 TYR A O 1
ATOM 663 N N . THR A 1 86 ? 2.932 6.123 -11.247 1.00 93.31 86 THR A N 1
ATOM 664 C CA . THR A 1 86 ? 3.148 7.241 -10.338 1.00 93.31 86 THR A CA 1
ATOM 665 C C . THR A 1 86 ? 1.902 8.122 -10.200 1.00 93.31 86 THR A C 1
ATOM 667 O O . THR A 1 86 ? 1.545 8.526 -9.093 1.00 93.31 86 THR A O 1
ATOM 670 N N . LEU A 1 87 ? 1.183 8.379 -11.294 1.00 93.06 87 LEU A N 1
ATOM 671 C CA . LEU A 1 87 ? -0.088 9.108 -11.239 1.00 93.06 87 LEU A CA 1
ATOM 672 C C . LEU A 1 87 ? -1.174 8.320 -10.502 1.00 93.06 87 LEU A C 1
ATOM 674 O O . LEU A 1 87 ? -1.935 8.897 -9.723 1.00 93.06 87 LEU A O 1
ATOM 678 N N . ILE A 1 88 ? -1.227 7.002 -10.711 1.00 95.62 88 ILE A N 1
ATOM 679 C CA . ILE A 1 88 ? -2.159 6.113 -10.010 1.00 95.62 88 ILE A CA 1
ATOM 680 C C . ILE A 1 88 ? -1.885 6.145 -8.500 1.00 95.62 88 ILE A C 1
ATOM 682 O O . ILE A 1 88 ? -2.825 6.318 -7.719 1.00 95.62 88 ILE A O 1
ATOM 686 N N . SER A 1 89 ? -0.619 6.050 -8.082 1.00 95.69 89 SER A N 1
ATOM 687 C CA . SER A 1 89 ? -0.249 6.097 -6.664 1.00 95.69 89 SER A CA 1
ATOM 688 C C . SER A 1 89 ? -0.589 7.444 -6.020 1.00 95.69 89 SER A C 1
ATOM 690 O O . SER A 1 89 ? -1.178 7.480 -4.936 1.00 95.69 89 SER A O 1
ATOM 692 N N . LEU A 1 90 ? -0.328 8.559 -6.715 1.00 93.38 90 LEU A N 1
ATOM 693 C CA . LEU A 1 90 ? -0.705 9.901 -6.261 1.00 93.38 90 LEU A CA 1
ATOM 694 C C . LEU A 1 90 ? -2.220 10.054 -6.110 1.00 93.38 90 LEU A C 1
ATOM 696 O O . LEU A 1 90 ? -2.702 10.630 -5.130 1.00 93.38 90 LEU A O 1
ATOM 700 N N . GLY A 1 91 ? -2.979 9.530 -7.074 1.00 94.62 91 GLY A N 1
ATOM 701 C CA . GLY A 1 91 ? -4.436 9.505 -7.032 1.00 94.62 91 GLY A CA 1
ATOM 702 C C . GLY A 1 91 ? -4.951 8.705 -5.833 1.00 94.62 91 GLY A C 1
ATOM 703 O O . GLY A 1 91 ? -5.779 9.208 -5.071 1.00 94.62 91 GLY A O 1
ATOM 704 N N . GLY A 1 92 ? -4.406 7.505 -5.608 1.00 95.50 92 GLY A N 1
ATOM 705 C CA . GLY A 1 92 ? -4.716 6.661 -4.452 1.00 95.50 92 GLY A CA 1
ATOM 706 C C . GLY A 1 92 ? -4.475 7.371 -3.119 1.00 95.50 92 GLY A C 1
ATOM 707 O O . GLY A 1 92 ? -5.353 7.387 -2.248 1.00 95.50 92 GLY A O 1
ATOM 708 N N . LEU A 1 93 ? -3.331 8.042 -2.971 1.00 94.50 93 LEU A N 1
ATOM 709 C CA . LEU A 1 93 ? -3.019 8.822 -1.772 1.00 94.50 93 LEU A CA 1
ATOM 710 C C . LEU A 1 93 ? -3.917 10.039 -1.611 1.00 94.50 93 LEU A C 1
ATOM 712 O O . LEU A 1 93 ? -4.447 10.260 -0.525 1.00 94.50 93 LEU A O 1
ATOM 716 N N . THR A 1 94 ? -4.162 10.790 -2.679 1.00 93.38 94 THR A N 1
ATOM 717 C CA . THR A 1 94 ? -5.018 11.981 -2.635 1.00 93.38 94 THR A CA 1
ATOM 718 C C . THR A 1 94 ? -6.442 11.616 -2.219 1.00 93.38 94 THR A C 1
ATOM 720 O O . THR A 1 94 ? -7.025 12.271 -1.352 1.00 93.38 94 THR A O 1
ATOM 723 N N . VAL A 1 95 ? -6.993 10.526 -2.764 1.00 95.25 95 VAL A N 1
ATOM 724 C CA . VAL A 1 95 ? -8.297 9.991 -2.347 1.00 95.25 95 VAL A CA 1
ATOM 725 C C . VAL A 1 95 ? -8.270 9.580 -0.874 1.00 95.25 95 VAL A C 1
ATOM 727 O O . VAL A 1 95 ? -9.211 9.891 -0.138 1.00 95.25 95 VAL A O 1
ATOM 730 N N . SER A 1 96 ? -7.191 8.936 -0.425 1.00 95.62 96 SER A N 1
ATOM 731 C CA . SER A 1 96 ? -7.023 8.520 0.973 1.00 95.62 96 SER A CA 1
ATOM 732 C C . SER A 1 96 ? -7.021 9.721 1.918 1.00 95.62 96 SER A C 1
ATOM 734 O O . SER A 1 96 ? -7.798 9.758 2.871 1.00 95.62 96 SER A O 1
ATOM 736 N N . VAL A 1 97 ? -6.236 10.755 1.608 1.00 94.31 97 VAL A N 1
ATOM 737 C CA . VAL A 1 97 ? -6.205 12.019 2.353 1.00 94.31 97 VAL A CA 1
ATOM 738 C C . VAL A 1 97 ? -7.573 12.664 2.389 1.00 94.31 97 VAL A C 1
ATOM 740 O O . VAL A 1 97 ? -8.077 12.977 3.468 1.00 94.31 97 VAL A O 1
ATOM 743 N N . TRP A 1 98 ? -8.215 12.815 1.235 1.00 93.44 98 TRP A N 1
ATOM 744 C CA . TRP A 1 98 ? -9.509 13.476 1.142 1.00 93.44 98 TRP A CA 1
ATOM 745 C C . TRP A 1 98 ? -10.589 12.799 1.993 1.00 93.44 98 TRP A C 1
ATOM 747 O O . TRP A 1 98 ? -11.420 13.474 2.607 1.00 93.44 98 TRP A O 1
ATOM 757 N N . ARG A 1 99 ? -10.575 11.462 2.034 1.00 94.06 99 ARG A N 1
ATOM 758 C CA . ARG A 1 99 ? -11.553 10.640 2.757 1.00 94.06 99 ARG A CA 1
ATOM 759 C C . ARG A 1 99 ? -11.249 10.514 4.251 1.00 94.06 99 ARG A C 1
ATOM 761 O O . ARG A 1 99 ? -12.197 10.463 5.031 1.00 94.06 99 ARG A O 1
ATOM 768 N N . LEU A 1 100 ? -9.976 10.473 4.647 1.00 92.12 100 LEU A N 1
ATOM 769 C CA . LEU A 1 100 ? -9.559 10.268 6.042 1.00 92.12 100 LEU A CA 1
ATOM 770 C C . LEU A 1 100 ? -9.361 11.575 6.821 1.00 92.12 100 LEU A C 1
ATOM 772 O O . LEU A 1 100 ? -9.297 11.543 8.046 1.00 92.12 100 LEU A O 1
AT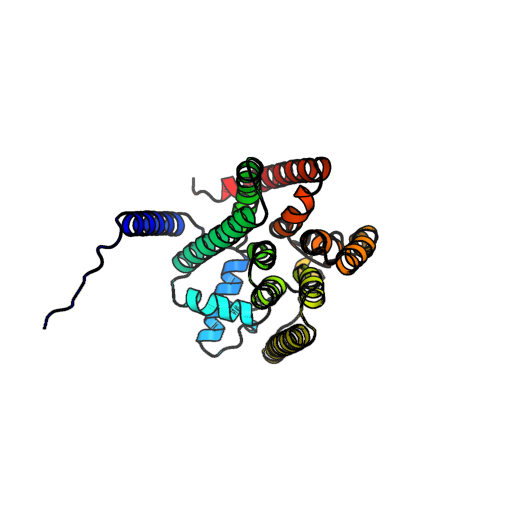OM 776 N N . THR A 1 101 ? -9.297 12.728 6.148 1.00 91.00 101 THR A N 1
ATOM 777 C CA . THR A 1 101 ? -9.019 14.021 6.797 1.00 91.00 101 THR A CA 1
ATOM 778 C C . THR A 1 101 ? -10.054 15.091 6.472 1.00 91.00 101 THR A C 1
ATOM 780 O O . THR A 1 101 ? -10.729 15.066 5.435 1.00 91.00 101 THR A O 1
ATOM 783 N N . ARG A 1 102 ? -10.189 16.073 7.369 1.00 83.44 102 ARG A N 1
ATOM 784 C CA . ARG A 1 102 ? -11.131 17.195 7.242 1.00 83.44 102 ARG A CA 1
ATOM 785 C C . ARG A 1 102 ? -10.454 18.525 7.587 1.00 83.44 102 ARG A C 1
ATOM 787 O O . ARG A 1 102 ? -9.602 18.589 8.472 1.00 83.44 102 ARG A O 1
ATOM 794 N N . GLY A 1 103 ? -10.869 19.593 6.908 1.00 80.44 103 GLY A N 1
ATOM 795 C CA . GLY A 1 103 ? -10.428 20.963 7.193 1.00 80.44 103 GLY A CA 1
ATOM 796 C C . GLY A 1 103 ? -8.936 21.208 6.940 1.00 80.44 103 GLY A C 1
ATOM 797 O O . GLY A 1 103 ? -8.344 20.615 6.041 1.00 80.44 103 GLY A O 1
ATOM 798 N N . GLN A 1 104 ? -8.336 22.082 7.753 1.00 67.50 104 GLN A N 1
ATOM 799 C CA . GLN A 1 104 ? -6.953 22.566 7.604 1.00 67.50 104 GLN A CA 1
ATOM 800 C C . GLN A 1 104 ? -5.884 21.468 7.744 1.00 67.50 104 GLN A C 1
ATOM 802 O O . GLN A 1 104 ? -4.787 21.606 7.209 1.00 67.50 104 GLN A O 1
ATOM 807 N N . SER A 1 105 ? -6.216 20.338 8.381 1.00 80.56 105 SER A N 1
ATOM 808 C CA . SER A 1 105 ? -5.315 19.180 8.472 1.00 80.56 105 SER A CA 1
ATOM 809 C C . SER A 1 105 ? -4.941 18.602 7.100 1.00 80.56 105 SER A C 1
ATOM 811 O O . SER A 1 105 ? -3.846 18.070 6.951 1.00 80.56 105 SER A O 1
ATOM 813 N N . ARG A 1 106 ? -5.794 18.773 6.075 1.00 86.38 106 ARG A N 1
ATOM 814 C CA . ARG A 1 106 ? -5.569 18.257 4.713 1.00 86.38 106 ARG A CA 1
ATOM 815 C C . ARG A 1 106 ? -4.280 18.762 4.086 1.00 86.38 106 ARG A C 1
ATOM 817 O O . ARG A 1 106 ? -3.540 17.963 3.531 1.00 86.38 106 ARG A O 1
ATOM 824 N N . ALA A 1 107 ? -4.011 20.063 4.168 1.00 81.31 107 ALA A N 1
ATOM 825 C CA . ALA A 1 107 ? -2.837 20.651 3.527 1.00 81.31 107 ALA A CA 1
ATOM 826 C C . ALA A 1 107 ? -1.539 20.134 4.163 1.00 81.31 107 ALA A C 1
ATOM 828 O O . ALA A 1 107 ? -0.629 19.703 3.463 1.00 81.31 107 ALA A O 1
ATOM 829 N N . LEU A 1 108 ? -1.492 20.095 5.496 1.00 81.38 108 LEU A N 1
ATOM 830 C CA . LEU A 1 108 ? -0.341 19.588 6.245 1.00 81.38 108 LEU A CA 1
ATOM 831 C C . LEU A 1 108 ? -0.112 18.088 6.009 1.00 81.38 108 LEU A C 1
ATOM 833 O O . LEU A 1 108 ? 1.019 17.618 5.894 1.00 81.38 108 LEU A O 1
ATOM 837 N N . VAL A 1 109 ? -1.198 17.329 5.903 1.00 84.19 109 VAL A N 1
ATOM 838 C CA . VAL A 1 109 ? -1.156 15.913 5.547 1.00 84.19 109 VAL A CA 1
ATOM 839 C C . VAL A 1 109 ? -0.631 15.718 4.128 1.00 84.19 109 VAL A C 1
ATOM 841 O O . VAL A 1 109 ? 0.266 14.909 3.934 1.00 84.19 109 VAL A O 1
ATOM 844 N N . LEU A 1 110 ? -1.149 16.461 3.145 1.00 86.25 110 LEU A N 1
ATOM 845 C CA . LEU A 1 110 ? -0.671 16.385 1.762 1.00 86.25 110 LEU A CA 1
ATOM 846 C C . LEU A 1 110 ? 0.811 16.739 1.668 1.00 86.25 110 LEU A C 1
ATOM 848 O O . LEU A 1 110 ? 1.536 16.081 0.934 1.00 86.25 110 LEU A O 1
ATOM 852 N N . LEU A 1 111 ? 1.270 17.724 2.443 1.00 82.81 111 LEU A N 1
ATOM 853 C CA . LEU A 1 111 ? 2.682 18.084 2.505 1.00 82.81 111 LEU A CA 1
ATOM 854 C C . LEU A 1 111 ? 3.533 16.923 3.040 1.00 82.81 111 LEU A C 1
ATOM 856 O O . LEU A 1 111 ? 4.470 16.487 2.378 1.00 82.81 111 LEU A O 1
ATOM 860 N N . THR A 1 112 ? 3.192 16.390 4.216 1.00 84.62 112 THR A N 1
ATOM 861 C CA . THR A 1 112 ? 3.974 15.310 4.850 1.00 84.62 112 THR A CA 1
ATOM 862 C C . THR A 1 112 ? 3.933 14.004 4.054 1.00 84.62 112 THR A C 1
ATOM 864 O O . THR A 1 112 ? 4.958 13.347 3.890 1.00 84.62 112 THR A O 1
ATOM 867 N N . LEU A 1 113 ? 2.774 13.643 3.501 1.00 85.12 113 LEU A N 1
ATOM 868 C CA . LEU A 1 113 ? 2.632 12.466 2.648 1.00 85.12 113 LEU A CA 1
ATOM 869 C C . LEU A 1 113 ? 3.240 12.651 1.266 1.00 85.12 113 LEU A C 1
ATOM 871 O O . LEU A 1 113 ? 3.720 11.673 0.709 1.00 85.12 113 LEU A O 1
ATOM 875 N N . GLY A 1 114 ? 3.234 13.865 0.718 1.00 85.12 114 GLY A N 1
ATOM 876 C CA . GLY A 1 114 ? 3.883 14.168 -0.554 1.00 85.12 114 GLY A CA 1
ATOM 877 C C . GLY A 1 114 ? 5.374 13.848 -0.501 1.00 85.12 114 GLY A C 1
ATOM 878 O O . GLY A 1 114 ? 5.901 13.234 -1.422 1.00 85.12 114 GLY A O 1
ATOM 879 N N . LEU A 1 115 ? 6.034 14.157 0.619 1.00 82.88 115 LEU A N 1
ATOM 880 C CA . LEU A 1 115 ? 7.443 13.818 0.835 1.00 82.88 115 LEU A CA 1
ATOM 881 C C . LEU A 1 115 ? 7.676 12.301 0.897 1.00 82.88 115 LEU A C 1
ATOM 883 O O . LEU A 1 115 ? 8.568 11.793 0.220 1.00 82.88 115 LEU A O 1
ATOM 887 N N . LEU A 1 116 ? 6.856 11.557 1.649 1.00 86.38 116 LEU A N 1
ATOM 888 C CA . LEU A 1 116 ? 6.946 10.090 1.654 1.00 86.38 116 LEU A CA 1
ATOM 889 C C . LEU A 1 116 ? 6.627 9.484 0.295 1.00 86.38 116 LEU A C 1
ATOM 891 O O . LEU A 1 116 ? 7.236 8.493 -0.090 1.00 86.38 116 LEU A O 1
ATOM 895 N N . TRP A 1 117 ? 5.671 10.062 -0.422 1.00 89.62 117 TRP A N 1
ATOM 896 C CA . TRP A 1 117 ? 5.303 9.628 -1.756 1.00 89.62 117 TRP A CA 1
ATOM 897 C C . TRP A 1 117 ? 6.470 9.793 -2.729 1.00 89.62 117 TRP A C 1
ATOM 899 O O . TRP A 1 117 ? 6.726 8.871 -3.489 1.00 89.62 117 TRP A O 1
ATOM 909 N N . LEU A 1 118 ? 7.255 10.872 -2.646 1.00 86.50 118 LEU A N 1
ATOM 910 C CA . LEU A 1 118 ? 8.488 10.992 -3.434 1.00 86.50 118 LEU A CA 1
ATOM 911 C C . LEU A 1 118 ? 9.467 9.847 -3.138 1.00 86.50 118 LEU A C 1
ATOM 913 O O . LEU A 1 118 ? 9.973 9.223 -4.067 1.00 86.50 118 LEU A O 1
ATOM 917 N N . VAL A 1 119 ? 9.680 9.512 -1.860 1.00 87.44 119 VAL A N 1
ATOM 918 C CA . VAL A 1 119 ? 10.515 8.360 -1.470 1.00 87.44 119 VAL A CA 1
ATOM 919 C C . VAL A 1 119 ? 9.930 7.045 -2.005 1.00 87.44 119 VAL A C 1
ATOM 921 O O . VAL A 1 119 ? 10.673 6.200 -2.498 1.00 87.44 119 VAL A O 1
ATOM 924 N N . GLN A 1 120 ? 8.604 6.876 -1.962 1.00 89.69 120 GLN A N 1
ATOM 925 C CA . GLN A 1 120 ? 7.927 5.701 -2.519 1.00 89.69 120 GLN A CA 1
ATOM 926 C C . GLN A 1 120 ? 8.126 5.569 -4.022 1.00 89.69 120 GLN A C 1
ATOM 928 O O . GLN A 1 120 ? 8.396 4.469 -4.492 1.00 89.69 120 GLN A O 1
ATOM 933 N N . ILE A 1 121 ? 7.986 6.670 -4.766 1.00 89.88 121 ILE A N 1
ATOM 934 C CA . ILE A 1 121 ? 8.186 6.676 -6.212 1.00 89.88 121 ILE A CA 1
ATOM 935 C C . ILE A 1 121 ? 9.610 6.258 -6.506 1.00 89.88 121 ILE A C 1
ATOM 937 O O . ILE A 1 121 ? 9.779 5.292 -7.234 1.00 89.88 121 ILE A O 1
ATOM 941 N N . LEU A 1 122 ? 10.612 6.901 -5.898 1.00 87.00 122 LEU A N 1
ATOM 942 C CA . LEU A 1 122 ? 12.023 6.575 -6.128 1.00 87.00 122 LEU A CA 1
ATOM 943 C C . LEU A 1 122 ? 12.344 5.102 -5.825 1.00 87.00 122 LEU A C 1
ATOM 945 O O . LEU A 1 122 ? 13.173 4.499 -6.500 1.00 87.00 122 LEU A O 1
ATOM 949 N N . ALA A 1 123 ? 11.660 4.509 -4.845 1.00 89.38 123 ALA A N 1
ATOM 950 C CA . ALA A 1 123 ? 11.763 3.085 -4.540 1.00 89.38 123 ALA A CA 1
ATOM 951 C C . ALA A 1 123 ? 10.912 2.181 -5.456 1.00 89.38 123 ALA A C 1
ATOM 953 O O . ALA A 1 123 ? 11.102 0.971 -5.450 1.00 89.38 123 ALA A O 1
ATOM 954 N N . GLY A 1 124 ? 9.960 2.732 -6.211 1.00 92.94 124 GLY A N 1
ATOM 955 C CA . GLY A 1 124 ? 8.972 1.987 -6.994 1.00 92.94 124 GLY A CA 1
ATOM 956 C C . GLY A 1 124 ? 7.936 1.243 -6.142 1.00 92.94 124 GLY A C 1
ATOM 957 O O . GLY A 1 124 ? 7.268 0.333 -6.624 1.00 92.94 124 GLY A O 1
ATOM 958 N N . ASN A 1 125 ? 7.810 1.601 -4.862 1.00 94.50 125 ASN A N 1
ATOM 959 C CA . ASN A 1 125 ? 7.112 0.799 -3.863 1.00 94.50 125 ASN A CA 1
ATOM 960 C C . ASN A 1 125 ? 5.584 1.023 -3.886 1.00 94.50 125 ASN A C 1
ATOM 962 O O . ASN A 1 125 ? 5.117 2.133 -4.139 1.00 94.50 125 ASN A O 1
ATOM 966 N N . ILE A 1 126 ? 4.809 -0.029 -3.594 1.00 97.06 126 ILE A N 1
ATOM 967 C CA . ILE A 1 126 ? 3.334 -0.069 -3.589 1.00 97.06 126 ILE A CA 1
ATOM 968 C C . ILE A 1 126 ? 2.682 0.192 -2.214 1.00 97.06 126 ILE A C 1
ATOM 970 O O . ILE A 1 126 ? 1.495 -0.081 -2.033 1.00 97.06 126 ILE A O 1
ATOM 974 N N . ASP A 1 127 ? 3.406 0.721 -1.221 1.00 96.81 127 ASP A N 1
ATOM 975 C CA . ASP A 1 127 ? 2.855 0.972 0.125 1.00 96.81 127 ASP A CA 1
ATOM 976 C C . ASP A 1 127 ? 1.689 1.971 0.134 1.00 96.81 127 ASP A C 1
ATOM 978 O O . ASP A 1 127 ? 0.881 1.978 1.063 1.00 96.81 127 ASP A O 1
ATOM 982 N N . TRP A 1 128 ? 1.546 2.791 -0.910 1.00 96.69 128 TRP A N 1
ATOM 983 C CA . TRP A 1 128 ? 0.383 3.663 -1.104 1.00 96.69 128 TRP A CA 1
ATOM 984 C C . TRP A 1 128 ? -0.956 2.905 -1.163 1.00 96.69 128 TRP A C 1
ATOM 986 O O . TRP A 1 128 ? -1.995 3.482 -0.836 1.00 96.69 128 TRP A O 1
ATOM 996 N N . LEU A 1 129 ? -0.949 1.609 -1.505 1.00 97.94 129 LEU A N 1
ATOM 997 C CA . LEU A 1 129 ? -2.145 0.762 -1.507 1.00 97.94 129 LEU A CA 1
ATOM 998 C C . LEU A 1 129 ? -2.748 0.600 -0.106 1.00 97.94 129 LEU A C 1
ATOM 1000 O O . LEU A 1 129 ? -3.963 0.452 0.023 1.00 97.94 129 LEU A O 1
ATOM 1004 N N . LEU A 1 130 ? -1.929 0.665 0.947 1.00 97.81 130 LEU A N 1
ATOM 1005 C CA . LEU A 1 130 ? -2.351 0.459 2.333 1.00 97.81 130 LEU A CA 1
ATOM 1006 C C . LEU A 1 130 ? -3.311 1.550 2.848 1.00 97.81 130 LEU A C 1
ATOM 1008 O O . LEU A 1 130 ? -4.412 1.210 3.289 1.00 97.81 130 LEU A O 1
ATOM 1012 N N . PRO A 1 131 ? -2.994 2.860 2.779 1.00 97.00 131 PRO A N 1
ATOM 1013 C CA . PRO A 1 131 ? -3.969 3.895 3.117 1.00 97.00 131 PRO A CA 1
ATOM 1014 C C . PRO A 1 131 ? -5.156 3.911 2.141 1.00 97.00 131 PRO A C 1
ATOM 1016 O O . PRO A 1 131 ? -6.282 4.174 2.569 1.00 97.00 131 PRO A O 1
ATOM 1019 N N . THR A 1 132 ? -4.961 3.555 0.863 1.00 97.81 132 THR A N 1
ATOM 1020 C CA . THR A 1 132 ? -6.077 3.413 -0.089 1.00 97.81 132 THR A CA 1
ATOM 1021 C C . THR A 1 132 ? -7.038 2.295 0.321 1.00 97.81 132 THR A C 1
ATOM 1023 O O . THR A 1 132 ? -8.257 2.468 0.233 1.00 97.81 132 THR A O 1
ATOM 1026 N N . ALA A 1 133 ? -6.532 1.190 0.872 1.00 97.94 133 ALA A N 1
ATOM 1027 C CA . ALA A 1 133 ? -7.339 0.082 1.373 1.00 97.94 133 ALA A CA 1
ATOM 1028 C C . ALA A 1 133 ? -8.340 0.500 2.469 1.00 97.94 133 ALA A C 1
ATOM 1030 O O . ALA A 1 133 ? -9.403 -0.112 2.596 1.00 97.94 133 ALA A O 1
ATOM 1031 N N . LEU A 1 134 ? -8.051 1.562 3.235 1.00 97.06 134 LEU A N 1
ATOM 1032 C CA . LEU A 1 134 ? -8.944 2.077 4.284 1.00 97.06 134 LEU A CA 1
ATOM 1033 C C . LEU A 1 134 ? -10.215 2.743 3.738 1.00 97.06 134 LEU A C 1
ATOM 1035 O O . LEU A 1 134 ? -11.233 2.799 4.442 1.00 97.06 134 LEU A O 1
ATOM 1039 N N . VAL A 1 135 ? -10.148 3.282 2.518 1.00 97.06 135 VAL A N 1
ATOM 1040 C CA . VAL A 1 135 ? -11.164 4.197 1.972 1.00 97.06 135 VAL A CA 1
ATOM 1041 C C . VAL A 1 135 ? -11.987 3.602 0.834 1.00 97.06 135 VAL A C 1
ATOM 1043 O O . VAL A 1 135 ? -13.045 4.141 0.508 1.00 97.06 135 VAL A O 1
ATOM 1046 N N . VAL A 1 136 ? -11.536 2.495 0.246 1.00 96.81 136 VAL A N 1
ATOM 1047 C CA . VAL A 1 136 ? -12.277 1.752 -0.783 1.00 96.81 136 VAL A CA 1
ATOM 1048 C C . VAL A 1 136 ? -13.276 0.759 -0.159 1.00 96.81 136 VAL A C 1
ATOM 1050 O O . VAL A 1 136 ? -13.213 0.480 1.043 1.00 96.81 136 VAL A O 1
ATOM 1053 N N . PRO A 1 137 ? -14.220 0.195 -0.942 1.00 95.44 137 PRO A N 1
ATOM 1054 C CA . PRO A 1 137 ? -15.118 -0.845 -0.452 1.00 95.44 137 PRO A CA 1
ATOM 1055 C C . PRO A 1 137 ? -14.364 -2.040 0.132 1.00 95.44 137 PRO A C 1
ATOM 1057 O O . PRO A 1 137 ? -13.339 -2.463 -0.392 1.00 95.44 137 PRO A O 1
ATOM 1060 N N . SER A 1 138 ? -14.930 -2.629 1.183 1.00 91.50 138 SER A N 1
ATOM 1061 C CA . SER A 1 138 ? -14.315 -3.675 2.001 1.00 91.50 138 SER A CA 1
ATOM 1062 C C . SER A 1 138 ? -13.620 -4.812 1.239 1.00 91.50 138 SER A C 1
ATOM 1064 O O . SER A 1 138 ? -12.524 -5.196 1.628 1.00 91.50 138 SER A O 1
ATOM 1066 N N . LEU A 1 139 ? -14.221 -5.346 0.168 1.00 94.69 139 LEU A N 1
ATOM 1067 C CA . LEU A 1 139 ? -13.600 -6.426 -0.609 1.00 94.69 139 LEU A CA 1
ATOM 1068 C C . LEU A 1 139 ? -12.359 -5.937 -1.367 1.00 94.69 139 LEU A C 1
ATOM 1070 O O . LEU A 1 139 ? -11.313 -6.568 -1.283 1.00 94.69 139 LEU A O 1
ATOM 1074 N N . ALA A 1 140 ? -12.451 -4.790 -2.048 1.00 96.81 140 ALA A N 1
ATOM 1075 C CA . ALA A 1 140 ? -11.301 -4.174 -2.707 1.00 96.81 140 ALA A CA 1
ATOM 1076 C C 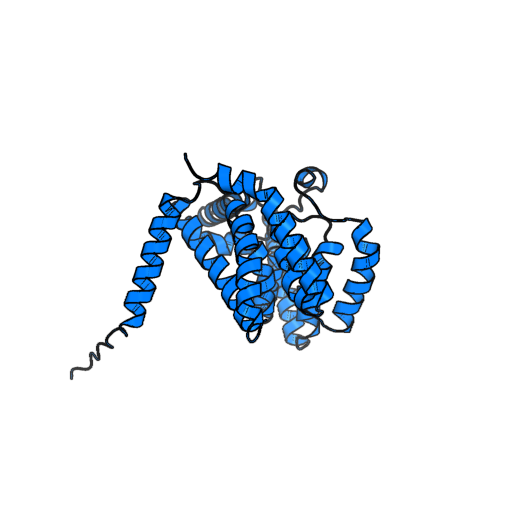. ALA A 1 140 ? -10.214 -3.818 -1.682 1.00 96.81 140 ALA A C 1
ATOM 1078 O O . ALA A 1 140 ? -9.045 -4.102 -1.906 1.00 96.81 140 ALA A O 1
ATOM 1079 N N . GLY A 1 141 ? -10.605 -3.288 -0.520 1.00 97.56 141 GLY A N 1
ATOM 1080 C CA . GLY A 1 141 ? -9.681 -2.957 0.564 1.00 97.56 141 GLY A CA 1
ATOM 1081 C C . GLY A 1 141 ? -8.898 -4.166 1.070 1.00 97.56 141 GLY A C 1
ATOM 1082 O O . GLY A 1 141 ? -7.708 -4.044 1.325 1.00 97.56 141 GLY A O 1
ATOM 1083 N N . ILE A 1 142 ? -9.520 -5.348 1.142 1.00 98.25 142 ILE A N 1
ATOM 1084 C CA . ILE A 1 142 ? -8.811 -6.586 1.494 1.00 98.25 142 ILE A CA 1
ATOM 1085 C C . ILE A 1 142 ? -7.713 -6.905 0.471 1.00 98.25 142 ILE A C 1
ATOM 1087 O O . ILE A 1 142 ? -6.579 -7.145 0.873 1.00 98.25 142 ILE A O 1
ATOM 1091 N N . TRP A 1 143 ? -8.020 -6.875 -0.829 1.00 98.12 143 TRP A N 1
ATOM 1092 C CA . TRP A 1 143 ? -7.033 -7.170 -1.876 1.00 98.12 143 TRP A CA 1
ATOM 1093 C C . TRP A 1 143 ? -5.890 -6.152 -1.912 1.00 98.12 143 TRP A C 1
ATOM 1095 O O . TRP A 1 143 ? -4.730 -6.545 -2.021 1.00 98.12 143 TRP A O 1
ATOM 1105 N N . LEU A 1 144 ? -6.200 -4.857 -1.769 1.00 98.12 144 LEU A N 1
ATOM 1106 C CA . LEU A 1 144 ? -5.183 -3.800 -1.718 1.00 98.12 144 LEU A CA 1
ATOM 1107 C C . LEU A 1 144 ? -4.305 -3.922 -0.467 1.00 98.12 144 LEU A C 1
ATOM 1109 O O . LEU A 1 144 ? -3.093 -3.773 -0.563 1.00 98.12 144 LEU A O 1
ATOM 1113 N N . ALA A 1 145 ? -4.886 -4.236 0.695 1.00 98.25 145 ALA A N 1
ATOM 1114 C CA . ALA A 1 145 ? -4.117 -4.452 1.917 1.00 98.25 145 ALA A CA 1
ATOM 1115 C C . ALA A 1 145 ? -3.198 -5.676 1.787 1.00 98.25 145 ALA A C 1
ATOM 1117 O O . ALA A 1 145 ? -2.015 -5.605 2.110 1.00 98.25 145 ALA A O 1
ATOM 1118 N N . LEU A 1 146 ? -3.714 -6.789 1.259 1.00 98.00 146 LEU A N 1
ATOM 1119 C CA . LEU A 1 146 ? -2.933 -8.009 1.064 1.00 98.00 146 LEU A CA 1
ATOM 1120 C C . LEU A 1 146 ? -1.961 -7.941 -0.114 1.00 98.00 146 LEU A C 1
ATOM 1122 O O . LEU A 1 146 ? -1.182 -8.871 -0.269 1.00 98.00 146 LEU A O 1
ATOM 1126 N N . ALA A 1 147 ? -1.926 -6.860 -0.900 1.00 97.75 147 ALA A N 1
ATOM 1127 C CA . ALA A 1 147 ? -0.817 -6.629 -1.828 1.00 97.75 147 ALA A CA 1
ATOM 1128 C C . ALA A 1 147 ? 0.540 -6.613 -1.095 1.00 97.75 147 ALA A C 1
ATOM 1130 O O . ALA A 1 147 ? 1.559 -6.966 -1.680 1.00 97.75 147 ALA A O 1
ATOM 1131 N N . LYS A 1 148 ? 0.532 -6.287 0.207 1.00 96.62 148 LYS A N 1
ATOM 1132 C CA . LYS A 1 148 ? 1.632 -6.537 1.142 1.00 96.62 148 LYS A CA 1
ATOM 1133 C C . LYS A 1 148 ? 1.137 -7.308 2.366 1.00 96.62 148 LYS A C 1
ATOM 1135 O O . LYS A 1 148 ? 0.802 -6.682 3.377 1.00 96.62 148 LYS A O 1
ATOM 1140 N N . PRO A 1 149 ? 1.081 -8.652 2.314 1.00 96.75 149 PRO A N 1
ATOM 1141 C CA . PRO A 1 149 ? 0.490 -9.458 3.379 1.00 96.75 149 PRO A CA 1
ATOM 1142 C C . PRO A 1 149 ? 1.057 -9.133 4.763 1.00 96.75 149 PRO A C 1
ATOM 1144 O O . PRO A 1 149 ? 0.286 -8.964 5.704 1.00 96.75 149 PRO A O 1
ATOM 1147 N N . GLN A 1 150 ? 2.374 -8.938 4.869 1.00 95.88 150 GLN A N 1
ATOM 1148 C CA . GLN A 1 150 ? 3.083 -8.659 6.118 1.00 95.88 150 GLN A CA 1
ATOM 1149 C C . GLN A 1 150 ? 2.663 -7.342 6.801 1.00 95.88 150 GLN A C 1
ATOM 1151 O O . GLN A 1 150 ? 2.661 -7.271 8.028 1.00 95.88 150 GLN A O 1
ATOM 1156 N N . LEU A 1 151 ? 2.217 -6.334 6.039 1.00 97.44 151 LEU A N 1
ATOM 1157 C CA . LEU A 1 151 ? 1.718 -5.057 6.574 1.00 97.44 151 LEU A CA 1
ATOM 1158 C C . LEU A 1 151 ? 0.185 -4.955 6.582 1.00 97.44 151 LEU A C 1
ATOM 1160 O O . LEU A 1 151 ? -0.384 -4.212 7.381 1.00 97.44 151 LEU A O 1
ATOM 1164 N N . GLY A 1 152 ? -0.503 -5.668 5.693 1.00 97.50 152 GLY A N 1
ATOM 1165 C CA . GLY A 1 152 ? -1.945 -5.534 5.496 1.00 97.50 152 GLY A CA 1
ATOM 1166 C C . GLY A 1 152 ? -2.811 -6.501 6.298 1.00 97.50 152 GLY A C 1
ATOM 1167 O O . GLY A 1 152 ? -4.004 -6.238 6.465 1.00 97.50 152 GLY A O 1
ATOM 1168 N N . TRP A 1 153 ? -2.260 -7.609 6.804 1.00 97.81 153 TRP A N 1
ATOM 1169 C CA . TRP A 1 153 ? -3.061 -8.682 7.408 1.00 97.81 153 TRP A CA 1
ATOM 1170 C C . TRP A 1 153 ? -3.897 -8.220 8.613 1.00 97.81 153 TRP A C 1
ATOM 1172 O O . TRP A 1 153 ? -5.051 -8.629 8.757 1.00 97.81 153 TRP A O 1
ATOM 1182 N N . LEU A 1 154 ? -3.362 -7.328 9.456 1.00 98.12 154 LEU A N 1
ATOM 1183 C CA . LEU A 1 154 ? -4.077 -6.843 10.639 1.00 98.12 154 LEU A CA 1
ATOM 1184 C C . LEU A 1 154 ? -5.265 -5.951 10.244 1.00 98.12 154 LEU A C 1
ATOM 1186 O O . LEU A 1 154 ? -6.359 -6.074 10.800 1.00 98.12 154 LEU A O 1
ATOM 1190 N N . LEU A 1 155 ? -5.088 -5.110 9.219 1.00 98.25 155 LEU A N 1
ATOM 1191 C CA . LEU A 1 155 ? -6.181 -4.334 8.635 1.00 98.25 155 LEU A CA 1
ATOM 1192 C C . LEU A 1 155 ? -7.254 -5.258 8.040 1.00 98.25 155 LEU A C 1
ATOM 1194 O O . LEU A 1 155 ? -8.446 -5.048 8.269 1.00 98.25 155 LEU A O 1
ATOM 1198 N N . VAL A 1 156 ? -6.851 -6.306 7.321 1.00 98.25 156 VAL A N 1
ATOM 1199 C CA . VAL A 1 156 ? -7.765 -7.299 6.733 1.00 98.25 156 VAL A CA 1
ATOM 1200 C C . VAL A 1 156 ? -8.597 -7.983 7.810 1.00 98.25 156 VAL A C 1
ATOM 1202 O O . VAL A 1 156 ? -9.815 -8.080 7.660 1.00 98.25 156 VAL A O 1
ATOM 1205 N N . ALA A 1 157 ? -7.980 -8.381 8.924 1.00 98.12 157 ALA A N 1
ATOM 1206 C CA . ALA A 1 157 ? -8.690 -8.959 10.057 1.00 98.12 157 ALA A CA 1
ATOM 1207 C C . ALA A 1 157 ? -9.765 -7.999 10.596 1.00 98.12 157 ALA A C 1
ATOM 1209 O O . ALA A 1 157 ? -10.926 -8.389 10.744 1.00 98.12 157 ALA A O 1
ATOM 1210 N N . VAL A 1 158 ? -9.436 -6.717 10.794 1.00 9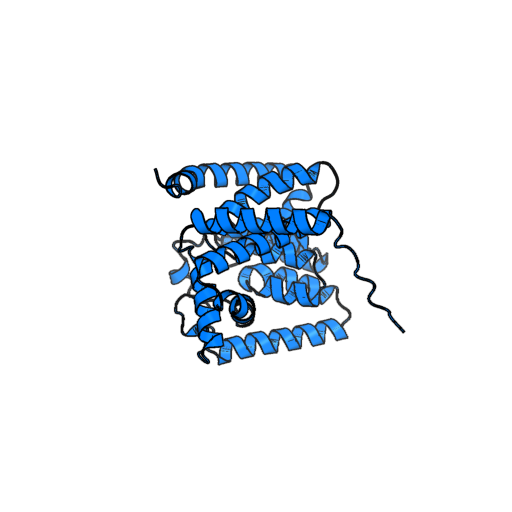8.12 158 VAL A N 1
ATOM 1211 C CA . VAL A 1 158 ? -10.428 -5.709 11.207 1.00 98.12 158 VAL A CA 1
ATOM 1212 C C . VAL A 1 158 ? -11.540 -5.536 10.166 1.00 98.12 158 VAL A C 1
ATOM 1214 O O . VAL A 1 158 ? -12.714 -5.444 10.536 1.00 98.12 158 VAL A O 1
ATOM 1217 N N . LEU A 1 159 ? -11.212 -5.493 8.871 1.00 97.62 159 LEU A N 1
ATOM 1218 C CA . LEU A 1 159 ? -12.207 -5.372 7.803 1.00 97.62 159 LEU A CA 1
ATOM 1219 C C . LEU A 1 159 ? -13.174 -6.561 7.809 1.00 97.62 159 LEU A C 1
ATOM 1221 O O . LEU A 1 159 ? -14.385 -6.349 7.746 1.00 97.62 159 LEU A O 1
ATOM 1225 N N . LEU A 1 160 ? -12.666 -7.788 7.944 1.00 97.94 160 LEU A N 1
ATOM 1226 C CA . LEU A 1 160 ? -13.472 -9.008 8.023 1.00 97.94 160 LEU A CA 1
ATOM 1227 C C . LEU A 1 160 ? -14.389 -9.010 9.253 1.00 97.94 160 LEU A C 1
ATOM 1229 O O . LEU A 1 160 ? -15.576 -9.303 9.122 1.00 97.94 160 LEU A O 1
ATOM 1233 N N . LEU A 1 161 ? -13.889 -8.593 10.422 1.00 97.56 161 LEU A N 1
ATOM 1234 C CA . LEU A 1 161 ? -14.678 -8.500 11.659 1.00 97.56 161 LEU A CA 1
ATOM 1235 C C . LEU A 1 161 ? -15.832 -7.486 11.582 1.00 97.56 161 LEU A C 1
ATOM 1237 O O . LEU A 1 161 ? -16.789 -7.572 12.356 1.00 97.56 161 LEU A O 1
ATOM 1241 N N . ARG A 1 162 ? -15.756 -6.507 10.674 1.00 96.75 162 ARG A N 1
ATOM 1242 C CA . ARG A 1 162 ? -16.819 -5.513 10.441 1.00 96.75 162 ARG A CA 1
ATOM 1243 C C . ARG A 1 162 ? -17.829 -5.947 9.380 1.00 96.75 162 ARG A C 1
ATOM 1245 O O . ARG A 1 162 ? -18.865 -5.297 9.248 1.00 96.75 162 ARG A O 1
ATOM 1252 N N . MET A 1 163 ? -17.553 -7.007 8.625 1.00 97.06 163 MET A N 1
ATOM 1253 C CA . MET A 1 163 ? -18.449 -7.493 7.579 1.00 97.06 163 MET A CA 1
ATOM 1254 C C . MET A 1 163 ? -19.526 -8.434 8.135 1.00 97.06 163 MET A C 1
ATOM 1256 O O . MET A 1 163 ? -19.290 -9.163 9.099 1.00 97.06 163 MET A O 1
ATOM 1260 N N . PRO A 1 164 ? -20.710 -8.497 7.496 1.00 97.56 164 PRO A N 1
ATOM 1261 C CA . PRO A 1 164 ? -21.659 -9.578 7.738 1.00 97.56 164 PRO A CA 1
ATOM 1262 C C . PRO A 1 164 ? -20.995 -10.939 7.498 1.00 97.56 164 PRO A C 1
ATOM 1264 O O . PRO A 1 164 ? -20.286 -11.098 6.502 1.00 97.56 164 PRO A O 1
ATOM 1267 N N . ARG A 1 165 ? -21.281 -11.936 8.349 1.00 97.31 165 ARG A N 1
ATOM 1268 C CA . ARG A 1 165 ? -20.636 -13.268 8.323 1.00 97.31 165 ARG A CA 1
ATOM 1269 C C . ARG A 1 165 ? -20.558 -13.889 6.925 1.00 97.31 165 ARG A C 1
ATOM 1271 O O . ARG A 1 165 ? -19.499 -14.354 6.525 1.00 97.31 165 ARG A O 1
ATOM 1278 N N . ARG A 1 166 ? -21.648 -13.829 6.151 1.00 97.38 166 ARG A N 1
ATOM 1279 C CA . ARG A 1 166 ? -21.688 -14.353 4.774 1.00 97.38 166 ARG A CA 1
ATOM 1280 C C . ARG A 1 166 ? -20.691 -13.649 3.847 1.00 97.38 166 ARG A C 1
ATOM 1282 O O . ARG A 1 166 ? -19.988 -14.317 3.102 1.00 97.38 166 ARG A O 1
ATOM 1289 N N . LYS A 1 167 ? -20.610 -12.313 3.898 1.00 96.94 167 LYS A N 1
ATOM 1290 C CA . LYS A 1 167 ? -19.650 -11.542 3.088 1.00 96.94 167 LYS A CA 1
ATOM 1291 C C . LYS A 1 167 ? -18.216 -11.809 3.541 1.00 96.94 167 LYS A C 1
ATOM 1293 O O . LYS A 1 167 ? -17.354 -11.978 2.693 1.00 96.94 167 LYS A O 1
ATOM 1298 N N . ALA A 1 168 ? -17.980 -11.900 4.851 1.00 97.31 168 ALA A N 1
ATOM 1299 C CA . ALA A 1 168 ? -16.670 -12.242 5.397 1.00 97.31 168 ALA A CA 1
ATOM 1300 C C . ALA A 1 168 ? -16.199 -13.626 4.919 1.00 97.31 168 ALA A C 1
ATOM 1302 O O . ALA A 1 168 ? -15.078 -13.741 4.441 1.00 97.31 168 ALA A O 1
ATOM 1303 N N . ALA A 1 169 ? -17.063 -14.647 4.968 1.00 97.25 169 ALA A N 1
ATOM 1304 C CA . ALA A 1 169 ? -16.741 -15.996 4.496 1.00 97.25 169 ALA A CA 1
ATOM 1305 C C . ALA A 1 169 ? -16.387 -16.025 2.999 1.00 97.25 169 ALA A C 1
ATOM 1307 O O . ALA A 1 169 ? -15.391 -16.634 2.618 1.00 97.25 169 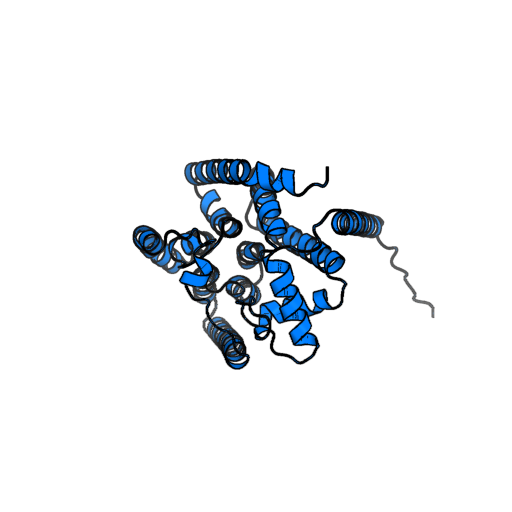ALA A O 1
ATOM 1308 N N . VAL A 1 170 ? -17.152 -15.313 2.162 1.00 97.12 170 VAL A N 1
ATOM 1309 C CA . VAL A 1 170 ? -16.846 -15.174 0.727 1.00 97.12 170 VAL A CA 1
ATOM 1310 C C . VAL A 1 170 ? -15.497 -14.483 0.518 1.00 97.12 170 VAL A C 1
ATOM 1312 O O . VAL A 1 170 ? -14.687 -14.965 -0.268 1.00 97.12 170 VAL A O 1
ATOM 1315 N N . SER A 1 171 ? -15.225 -13.392 1.240 1.00 96.50 171 SER A N 1
ATOM 1316 C CA . SER A 1 171 ? -13.940 -12.687 1.158 1.00 96.50 171 SER A CA 1
ATOM 1317 C C . SER A 1 171 ? -12.766 -13.574 1.582 1.00 96.50 171 SER A C 1
ATOM 1319 O O . SER A 1 171 ? -11.744 -13.576 0.906 1.00 96.50 171 SER A O 1
ATOM 1321 N N . VAL A 1 172 ? -12.909 -14.348 2.664 1.00 97.50 172 VAL A N 1
ATOM 1322 C CA . VAL A 1 172 ? -11.884 -15.302 3.122 1.00 97.50 172 VAL A CA 1
ATOM 1323 C C . VAL A 1 172 ? -11.634 -16.373 2.067 1.00 97.50 172 VAL A C 1
ATOM 1325 O O . VAL A 1 172 ? -10.481 -16.624 1.738 1.00 97.50 172 VAL A O 1
ATOM 1328 N N . GLY A 1 173 ? -12.691 -16.960 1.497 1.00 97.19 173 GLY A N 1
ATOM 1329 C CA . GLY A 1 173 ? -12.560 -17.941 0.419 1.00 97.19 173 GLY A CA 1
ATOM 1330 C C . GLY A 1 173 ? -11.842 -17.367 -0.804 1.00 97.19 173 GLY A C 1
ATOM 1331 O O . GLY A 1 173 ? -10.910 -17.982 -1.309 1.00 97.19 173 GLY A O 1
ATOM 1332 N N . ALA A 1 174 ? -12.209 -16.158 -1.236 1.00 96.19 174 ALA A N 1
ATOM 1333 C CA . ALA A 1 174 ? -11.575 -15.495 -2.374 1.00 96.19 174 ALA A CA 1
ATOM 1334 C C . ALA A 1 174 ? -10.082 -15.207 -2.129 1.00 96.19 174 ALA A C 1
ATOM 1336 O O . ALA A 1 174 ? -9.253 -15.476 -2.996 1.00 96.19 174 ALA A O 1
ATOM 1337 N N . VAL A 1 175 ? -9.729 -14.722 -0.935 1.00 95.62 175 VAL A N 1
ATOM 1338 C CA . VAL A 1 175 ? -8.330 -14.509 -0.532 1.00 95.62 175 VAL A CA 1
ATOM 1339 C C . VAL A 1 175 ? -7.565 -15.826 -0.467 1.00 95.62 175 VAL A C 1
ATOM 1341 O O . VAL A 1 175 ? -6.454 -15.900 -0.979 1.00 95.62 175 VAL A O 1
ATOM 1344 N N . ALA A 1 176 ? -8.149 -16.867 0.129 1.00 97.06 176 ALA A N 1
ATOM 1345 C CA . ALA A 1 176 ? -7.524 -18.181 0.221 1.00 97.06 176 ALA A CA 1
ATOM 1346 C C . ALA A 1 176 ? -7.243 -18.764 -1.169 1.00 97.06 176 ALA A C 1
ATOM 1348 O O . ALA A 1 176 ? -6.155 -19.281 -1.397 1.00 97.06 176 ALA A O 1
ATOM 1349 N N . VAL A 1 177 ? -8.174 -18.609 -2.117 1.00 97.38 177 VAL A N 1
ATOM 1350 C CA . VAL A 1 177 ? -7.966 -18.994 -3.521 1.00 97.38 177 VAL A CA 1
ATOM 1351 C C . VAL A 1 177 ? -6.842 -18.176 -4.157 1.00 97.38 177 VAL A C 1
ATOM 1353 O O . VAL A 1 177 ? -5.968 -18.754 -4.791 1.00 97.38 177 VAL A O 1
ATOM 1356 N N . GLY A 1 178 ? -6.815 -16.853 -3.970 1.00 96.75 178 GLY A N 1
ATOM 1357 C CA . GLY A 1 178 ? -5.758 -16.000 -4.525 1.00 96.75 178 GLY A CA 1
ATOM 1358 C C . GLY A 1 178 ? -4.365 -16.323 -3.972 1.00 96.75 178 GLY A C 1
ATOM 1359 O O . GLY A 1 178 ? -3.392 -16.378 -4.725 1.00 96.75 178 GLY A O 1
ATOM 1360 N N . LEU A 1 179 ? -4.261 -16.567 -2.664 1.00 95.88 179 LEU A N 1
ATOM 1361 C CA . LEU A 1 179 ? -3.016 -16.985 -2.015 1.00 95.88 179 LEU A CA 1
ATOM 1362 C C . LEU A 1 179 ? -2.618 -18.397 -2.455 1.00 95.88 179 LEU A C 1
ATOM 1364 O O . LEU A 1 179 ? -1.461 -18.618 -2.793 1.00 95.88 179 LEU A O 1
ATOM 1368 N N . GLY A 1 180 ? -3.571 -19.330 -2.517 1.00 97.31 180 GLY A N 1
ATOM 1369 C CA . GLY A 1 180 ? -3.346 -20.683 -3.023 1.00 97.31 180 GLY A CA 1
ATOM 1370 C C . GLY A 1 180 ? -2.827 -20.675 -4.459 1.00 97.31 180 GLY A C 1
ATOM 1371 O O . GLY A 1 180 ? -1.835 -21.332 -4.748 1.00 97.31 180 GLY A O 1
ATOM 1372 N N . LEU A 1 181 ? -3.421 -19.859 -5.335 1.00 97.62 181 LEU A N 1
ATOM 1373 C CA . LEU A 1 181 ? -2.937 -19.663 -6.701 1.00 97.62 181 LEU A CA 1
ATOM 1374 C C . LEU A 1 181 ? -1.527 -19.063 -6.725 1.00 97.62 181 LEU A C 1
ATOM 1376 O O . LEU A 1 181 ? -0.699 -19.506 -7.510 1.00 97.62 181 LEU A O 1
ATOM 1380 N N . SER A 1 182 ? -1.239 -18.096 -5.850 1.00 97.56 182 SER A N 1
ATOM 1381 C CA . SER A 1 182 ? 0.108 -17.527 -5.723 1.00 97.56 182 SER A CA 1
ATOM 1382 C C . SER A 1 182 ? 1.128 -18.628 -5.401 1.00 97.56 182 SER A C 1
ATOM 1384 O O . SER A 1 182 ? 2.111 -18.774 -6.121 1.00 97.56 182 SER A O 1
ATOM 1386 N N . TYR A 1 183 ? 0.860 -19.466 -4.393 1.00 97.00 183 TYR A N 1
ATOM 1387 C CA . TYR A 1 183 ? 1.729 -20.597 -4.038 1.00 97.00 183 TYR A CA 1
ATOM 1388 C C . TYR A 1 183 ? 1.876 -21.620 -5.169 1.00 97.00 183 TYR A C 1
ATOM 1390 O O . TYR A 1 183 ? 2.989 -22.051 -5.449 1.00 97.00 183 TYR A O 1
ATOM 1398 N N . LEU A 1 184 ? 0.782 -21.980 -5.849 1.00 97.25 184 LEU A N 1
ATOM 1399 C CA . LEU A 1 184 ? 0.819 -22.919 -6.977 1.00 97.25 184 LEU A CA 1
ATOM 1400 C C . LEU A 1 184 ? 1.669 -22.409 -8.146 1.00 97.25 184 LEU A C 1
ATOM 1402 O O . LEU A 1 184 ? 2.278 -23.208 -8.849 1.00 97.25 184 LEU A O 1
ATOM 1406 N N . LEU A 1 185 ? 1.727 -21.092 -8.341 1.00 97.19 185 LEU A N 1
ATOM 1407 C CA . LEU A 1 185 ? 2.562 -20.462 -9.361 1.00 97.19 185 LEU A CA 1
ATOM 1408 C C . LEU A 1 185 ? 4.024 -20.281 -8.913 1.00 97.19 185 LEU A C 1
ATOM 1410 O O . LEU A 1 185 ? 4.843 -19.846 -9.717 1.00 97.19 185 LEU A O 1
ATOM 1414 N N . GLY A 1 186 ? 4.374 -20.616 -7.669 1.00 96.06 186 GLY A N 1
ATOM 1415 C CA . GLY A 1 186 ? 5.745 -20.529 -7.158 1.00 96.06 186 GLY A CA 1
ATOM 1416 C C . GLY A 1 186 ? 6.013 -19.345 -6.230 1.00 96.06 186 GLY A C 1
ATOM 1417 O O . GLY A 1 186 ? 7.172 -18.986 -6.028 1.00 96.06 186 GLY A O 1
ATOM 1418 N N . TRP A 1 187 ? 4.976 -18.727 -5.653 1.00 95.75 187 TRP A N 1
ATOM 1419 C CA . TRP A 1 187 ? 5.174 -17.691 -4.644 1.00 95.75 187 TRP A CA 1
ATOM 1420 C C . TRP A 1 187 ? 5.927 -18.236 -3.434 1.00 95.75 187 TRP A C 1
ATOM 1422 O O . TRP A 1 187 ? 5.469 -19.167 -2.770 1.00 95.75 187 TRP A O 1
ATOM 1432 N N . ASN A 1 188 ? 7.044 -17.589 -3.113 1.00 89.81 188 ASN A N 1
ATOM 1433 C CA . ASN A 1 188 ? 7.836 -17.873 -1.930 1.00 89.81 188 ASN A CA 1
ATOM 1434 C C . ASN A 1 188 ? 7.913 -16.633 -1.041 1.00 89.81 188 ASN A C 1
ATOM 1436 O O . ASN A 1 188 ? 8.071 -15.505 -1.515 1.00 89.81 188 ASN A O 1
ATOM 1440 N N . VAL A 1 189 ? 7.806 -16.855 0.268 1.00 85.88 189 VAL A N 1
ATOM 1441 C CA . VAL A 1 189 ? 8.047 -15.806 1.260 1.00 85.88 189 VAL A CA 1
ATOM 1442 C C . VAL A 1 189 ? 9.555 -15.545 1.296 1.00 85.88 189 VAL A C 1
ATOM 1444 O O . VAL A 1 189 ? 10.313 -16.512 1.403 1.00 85.88 189 VAL A O 1
ATOM 1447 N N . PRO A 1 190 ? 10.010 -14.284 1.188 1.00 86.00 190 PRO A N 1
ATOM 1448 C CA . PRO A 1 190 ? 11.433 -13.983 1.220 1.00 86.00 190 PRO A CA 1
ATOM 1449 C C . PRO A 1 190 ? 12.030 -14.370 2.575 1.00 86.00 190 PRO A C 1
ATOM 1451 O O . PRO A 1 190 ? 11.420 -14.142 3.623 1.00 86.00 190 PRO A O 1
ATOM 1454 N N . ASP A 1 191 ? 13.238 -14.929 2.550 1.00 89.50 191 ASP A N 1
ATOM 1455 C CA . ASP A 1 191 ? 13.999 -15.198 3.767 1.00 89.50 191 ASP A CA 1
ATOM 1456 C C . ASP A 1 191 ? 14.398 -13.879 4.450 1.00 89.50 191 ASP A C 1
ATOM 1458 O O . ASP A 1 191 ? 14.731 -12.896 3.781 1.00 89.50 191 ASP A O 1
ATOM 1462 N N . LEU A 1 192 ? 14.394 -13.848 5.784 1.00 89.56 192 LEU A N 1
ATOM 1463 C CA . LEU A 1 192 ? 14.705 -12.639 6.546 1.00 89.56 192 LEU A CA 1
ATOM 1464 C C . LEU A 1 192 ? 16.139 -12.152 6.309 1.00 89.56 192 LEU A C 1
ATOM 1466 O O . LEU A 1 192 ? 16.378 -10.943 6.329 1.00 89.56 192 LEU A O 1
ATOM 1470 N N . GLU A 1 193 ? 17.076 -13.058 6.022 1.00 91.88 193 GLU A N 1
ATOM 1471 C CA . GLU A 1 193 ? 18.449 -12.665 5.700 1.00 91.88 193 GLU A CA 1
ATOM 1472 C C . GLU A 1 193 ? 18.520 -11.933 4.353 1.00 91.88 193 GLU A C 1
ATOM 1474 O O . GLU A 1 193 ? 19.218 -10.927 4.227 1.00 91.88 193 GLU A O 1
ATOM 1479 N N . SER A 1 194 ? 17.713 -12.351 3.370 1.00 88.25 194 SER A N 1
ATOM 1480 C CA . SER A 1 194 ? 17.660 -11.712 2.045 1.00 88.25 194 SER A CA 1
ATOM 1481 C C . SER A 1 194 ? 17.148 -10.267 2.086 1.00 88.25 194 SER A C 1
ATOM 1483 O O . SER A 1 194 ? 17.470 -9.457 1.215 1.00 88.25 194 SER A O 1
ATOM 1485 N N . VAL A 1 195 ? 16.375 -9.921 3.121 1.00 89.94 195 VAL A N 1
ATOM 1486 C CA . VAL A 1 195 ? 15.785 -8.587 3.294 1.00 89.94 195 VAL A CA 1
ATOM 1487 C C . VAL A 1 195 ? 16.536 -7.719 4.302 1.00 89.94 195 VAL A C 1
ATOM 1489 O O . VAL A 1 195 ? 16.225 -6.540 4.462 1.00 89.94 195 VAL A O 1
ATOM 1492 N N . ARG A 1 196 ? 17.549 -8.270 4.978 1.00 92.62 196 ARG A N 1
ATOM 1493 C CA . ARG A 1 196 ? 18.225 -7.648 6.122 1.00 92.62 196 ARG A CA 1
ATOM 1494 C C . ARG A 1 196 ? 18.805 -6.262 5.832 1.00 92.62 196 ARG A C 1
ATOM 1496 O O . ARG A 1 196 ? 18.740 -5.395 6.695 1.00 92.62 196 ARG A O 1
ATOM 1503 N N . LEU A 1 197 ? 19.350 -6.038 4.634 1.00 91.44 197 LEU A N 1
ATOM 1504 C CA . LEU A 1 197 ? 20.023 -4.777 4.277 1.00 91.44 197 LEU A CA 1
ATOM 1505 C C . LEU A 1 197 ? 19.082 -3.568 4.211 1.00 91.44 197 LEU A C 1
ATOM 1507 O O . LEU A 1 197 ? 19.521 -2.436 4.391 1.00 91.44 197 LEU A O 1
ATOM 1511 N N . TRP A 1 198 ? 17.802 -3.798 3.931 1.00 89.94 198 TRP A N 1
ATOM 1512 C CA . TRP A 1 198 ? 16.802 -2.742 3.767 1.00 89.94 198 TRP A CA 1
ATOM 1513 C C . TRP A 1 198 ? 15.656 -2.842 4.775 1.00 89.94 198 TRP A C 1
ATOM 1515 O O . TRP A 1 198 ? 14.801 -1.954 4.827 1.00 89.94 198 TRP A O 1
ATOM 1525 N N . ASN A 1 199 ? 15.617 -3.913 5.568 1.00 95.06 199 ASN A N 1
ATOM 1526 C CA . ASN A 1 199 ? 14.622 -4.119 6.602 1.00 95.06 199 ASN A CA 1
ATOM 1527 C C . ASN A 1 199 ? 14.903 -3.219 7.810 1.00 95.06 199 ASN A C 1
ATOM 1529 O O . ASN A 1 199 ? 15.921 -3.363 8.481 1.00 95.06 199 ASN A O 1
ATOM 1533 N N . ILE A 1 200 ? 13.963 -2.325 8.111 1.00 95.38 200 ILE A N 1
ATOM 1534 C CA . ILE A 1 200 ? 14.023 -1.438 9.282 1.00 95.38 200 ILE A CA 1
ATOM 1535 C C . ILE A 1 200 ? 12.947 -1.765 10.324 1.00 95.38 200 ILE A C 1
ATOM 1537 O O . ILE A 1 200 ? 12.666 -0.958 11.211 1.00 95.38 200 ILE A O 1
ATOM 1541 N N . ALA A 1 201 ? 12.313 -2.934 10.211 1.00 96.69 201 ALA A N 1
ATOM 1542 C CA . ALA A 1 201 ? 11.301 -3.363 11.157 1.00 96.69 201 ALA A CA 1
ATOM 1543 C C . ALA A 1 201 ? 11.892 -3.535 12.565 1.00 96.69 201 ALA A C 1
ATOM 1545 O O . ALA A 1 201 ? 12.960 -4.128 12.714 1.00 96.69 201 ALA A O 1
ATOM 1546 N N . PRO A 1 202 ? 11.178 -3.123 13.627 1.00 96.50 202 PRO A N 1
ATOM 1547 C CA . PRO A 1 202 ? 11.621 -3.320 15.006 1.00 96.50 202 PRO A CA 1
ATOM 1548 C C . PRO A 1 202 ? 11.456 -4.777 15.481 1.00 96.50 202 PRO A C 1
ATOM 1550 O O . PRO A 1 202 ? 11.364 -5.030 16.679 1.00 96.50 202 PRO A O 1
ATOM 1553 N N . TRP A 1 203 ? 11.351 -5.747 14.575 1.00 95.31 203 TRP A N 1
ATOM 1554 C CA . TRP A 1 203 ? 11.088 -7.146 14.896 1.00 95.31 203 TRP A CA 1
ATOM 1555 C C . TRP A 1 203 ? 12.286 -7.811 15.605 1.00 95.31 203 TRP A C 1
ATOM 1557 O O . TRP A 1 203 ? 13.426 -7.572 15.211 1.00 95.31 203 TRP A O 1
ATOM 1567 N N . PRO A 1 204 ? 12.075 -8.675 16.619 1.00 96.50 204 PRO A N 1
ATOM 1568 C CA . PRO A 1 204 ? 10.801 -9.028 17.255 1.00 96.50 204 PRO A CA 1
ATOM 1569 C C . PRO A 1 204 ? 10.396 -8.071 18.391 1.00 96.50 204 PRO A C 1
ATOM 1571 O O . PRO A 1 204 ? 9.298 -8.189 18.927 1.00 96.50 204 PRO A O 1
ATOM 1574 N N . TRP A 1 205 ? 11.247 -7.114 18.769 1.00 97.88 205 TRP A N 1
ATOM 1575 C CA . TRP A 1 205 ? 11.039 -6.212 19.913 1.00 97.88 205 TRP A CA 1
ATOM 1576 C C . TRP A 1 205 ? 9.766 -5.367 19.813 1.00 97.88 205 TRP A C 1
ATOM 1578 O O . TRP A 1 205 ? 9.109 -5.098 20.819 1.00 97.88 205 TRP A O 1
ATOM 1588 N N . GLY A 1 206 ? 9.366 -5.012 18.593 1.00 97.25 206 GLY A N 1
ATOM 1589 C CA . GLY A 1 206 ? 8.122 -4.315 18.303 1.00 97.25 206 GLY A CA 1
ATOM 1590 C C . GLY A 1 206 ? 6.877 -5.070 18.773 1.00 97.25 206 GLY A C 1
ATOM 1591 O O . GLY A 1 206 ? 5.874 -4.423 19.060 1.00 97.25 206 GLY A O 1
ATOM 1592 N N . LEU A 1 207 ? 6.936 -6.396 18.971 1.00 97.56 207 LEU A N 1
ATOM 1593 C CA . LEU A 1 207 ? 5.830 -7.190 19.521 1.00 97.56 207 LEU A CA 1
ATOM 1594 C C . LEU A 1 207 ? 5.462 -6.807 20.959 1.00 97.56 207 LEU A C 1
ATOM 1596 O O . LEU A 1 207 ? 4.295 -6.937 21.324 1.00 97.56 207 LEU A O 1
ATOM 1600 N N . LEU A 1 208 ? 6.410 -6.303 21.758 1.00 97.81 208 LEU A N 1
ATOM 1601 C CA . LEU A 1 208 ? 6.159 -5.937 23.158 1.00 97.81 208 LEU A CA 1
ATOM 1602 C C . LEU A 1 208 ? 5.096 -4.836 23.282 1.00 97.81 208 LEU A C 1
ATOM 1604 O O . LEU A 1 208 ? 4.256 -4.872 24.176 1.00 97.81 208 LEU A O 1
ATOM 1608 N N . VAL A 1 209 ? 5.108 -3.882 22.350 1.00 97.44 209 VAL A N 1
ATOM 1609 C CA . VAL A 1 209 ? 4.132 -2.783 22.286 1.00 97.44 209 VAL A CA 1
ATOM 1610 C C . VAL A 1 209 ? 3.066 -3.066 21.225 1.00 97.44 209 VAL A C 1
ATOM 1612 O O . VAL A 1 209 ? 1.873 -2.857 21.446 1.00 97.44 209 VAL A O 1
ATOM 1615 N N . GLY A 1 210 ? 3.484 -3.584 20.073 1.00 97.69 210 GLY A N 1
ATOM 1616 C CA . GLY A 1 210 ? 2.634 -3.863 18.924 1.00 97.69 210 GLY A CA 1
ATOM 1617 C C . GLY A 1 210 ? 1.628 -4.983 19.168 1.00 97.69 210 GLY A C 1
ATOM 1618 O O . GLY A 1 210 ? 0.494 -4.859 18.726 1.00 97.69 210 GLY A O 1
ATOM 1619 N N . GLY A 1 211 ? 1.980 -6.035 19.912 1.00 98.31 211 GLY A N 1
ATOM 1620 C CA . GLY A 1 211 ? 1.073 -7.144 20.231 1.00 98.31 211 GLY A CA 1
ATOM 1621 C C . GLY A 1 211 ? -0.172 -6.688 21.004 1.00 98.31 211 GLY A C 1
ATOM 1622 O O . GLY A 1 211 ? -1.290 -6.866 20.509 1.00 98.31 211 GLY A O 1
ATOM 1623 N N . PRO A 1 212 ? -0.017 -6.028 22.170 1.00 98.44 212 PRO A N 1
ATOM 1624 C CA . PRO A 1 212 ? -1.143 -5.455 22.906 1.00 98.44 212 PRO A CA 1
ATOM 1625 C C . PRO A 1 212 ? -1.975 -4.469 22.074 1.00 98.44 212 PRO A C 1
ATOM 1627 O O . PRO A 1 212 ? -3.207 -4.532 22.092 1.00 98.44 212 PRO A O 1
ATOM 1630 N N . LEU A 1 213 ? -1.330 -3.590 21.296 1.00 98.12 213 LEU A N 1
ATOM 1631 C CA . LEU A 1 213 ? -2.037 -2.646 20.424 1.00 98.12 213 LEU A CA 1
ATOM 1632 C C . LEU A 1 213 ? -2.764 -3.340 19.261 1.00 98.12 213 LEU A C 1
ATOM 1634 O O . LEU A 1 213 ? -3.830 -2.879 18.849 1.00 98.12 213 LEU A O 1
ATOM 1638 N N . ALA A 1 214 ? -2.241 -4.458 18.755 1.00 98.44 214 ALA A N 1
ATOM 1639 C CA . ALA A 1 214 ? -2.873 -5.243 17.702 1.00 98.44 214 ALA A CA 1
ATOM 1640 C C . ALA A 1 214 ? -4.157 -5.881 18.230 1.00 98.44 214 ALA A C 1
ATOM 1642 O O . ALA A 1 214 ? -5.218 -5.710 17.625 1.00 98.44 214 ALA A O 1
ATOM 1643 N N . ILE A 1 215 ? -4.095 -6.510 19.408 1.00 98.50 215 ILE A N 1
ATOM 1644 C CA . ILE A 1 215 ? -5.273 -7.041 20.108 1.00 98.50 215 ILE A CA 1
ATOM 1645 C C . ILE A 1 215 ? -6.290 -5.921 20.343 1.00 98.50 215 ILE A C 1
ATOM 1647 O O . ILE A 1 215 ? -7.464 -6.067 20.000 1.00 98.50 215 ILE A O 1
ATOM 1651 N N . TRP A 1 216 ? -5.840 -4.772 20.854 1.00 98.44 216 TRP A N 1
ATOM 1652 C CA . TRP A 1 216 ? -6.700 -3.610 21.064 1.00 98.44 216 TRP A CA 1
ATOM 1653 C C . TRP A 1 216 ? -7.389 -3.166 19.768 1.00 98.44 216 TRP A C 1
ATOM 1655 O O . TRP A 1 216 ? -8.598 -2.919 19.763 1.00 98.44 216 TRP A O 1
ATOM 1665 N N . SER A 1 217 ? -6.650 -3.091 18.657 1.00 98.25 217 SER A N 1
ATOM 1666 C CA . SER A 1 217 ? -7.195 -2.699 17.353 1.00 98.25 217 SER A CA 1
ATOM 1667 C C . SER A 1 217 ? -8.269 -3.671 16.853 1.00 98.25 217 SER A C 1
ATOM 1669 O O . SER A 1 217 ? -9.299 -3.229 16.345 1.00 98.25 217 SER A O 1
ATOM 1671 N N . LEU A 1 218 ? -8.093 -4.979 17.078 1.00 98.38 218 LEU A N 1
ATOM 1672 C CA . LEU A 1 218 ? -9.062 -6.016 16.716 1.00 98.38 218 LEU A CA 1
ATOM 1673 C C . LEU A 1 218 ? -10.329 -5.923 17.567 1.00 98.38 218 LEU A C 1
ATOM 1675 O O . LEU A 1 218 ? -11.436 -5.903 17.024 1.00 98.38 218 LEU A O 1
ATOM 1679 N N . VAL A 1 219 ? -10.174 -5.791 18.887 1.00 98.25 219 VAL A N 1
ATOM 1680 C CA . VAL A 1 219 ? -11.292 -5.649 19.834 1.00 98.25 219 VAL A CA 1
ATOM 1681 C C . VAL A 1 219 ? -12.112 -4.397 19.520 1.00 98.25 219 VAL A C 1
ATOM 1683 O O . VAL A 1 219 ? -13.341 -4.448 19.479 1.00 98.25 219 VAL A O 1
ATOM 1686 N N . ARG A 1 220 ? -11.446 -3.271 19.239 1.00 98.19 220 ARG A N 1
ATOM 1687 C CA . ARG A 1 220 ? -12.101 -1.997 18.895 1.00 98.19 220 ARG A CA 1
ATOM 1688 C C . ARG A 1 220 ? -12.521 -1.893 17.430 1.00 98.19 220 ARG A C 1
ATOM 1690 O O . ARG A 1 220 ? -13.210 -0.939 17.071 1.00 98.19 220 ARG A O 1
ATOM 1697 N N . ARG A 1 221 ? -12.132 -2.856 16.591 1.00 97.50 221 ARG A N 1
ATOM 1698 C CA . ARG A 1 221 ? -12.312 -2.839 15.129 1.00 97.50 221 ARG A CA 1
ATOM 1699 C C . ARG A 1 221 ? -11.817 -1.532 14.492 1.00 97.50 221 ARG A C 1
ATOM 1701 O O . ARG A 1 221 ? -12.462 -0.953 13.606 1.00 97.50 221 ARG A O 1
ATOM 1708 N N . ASP A 1 222 ? -10.672 -1.080 14.983 1.00 97.69 222 ASP A N 1
ATOM 1709 C CA . ASP A 1 222 ? -10.039 0.194 14.674 1.00 97.69 222 ASP A CA 1
ATOM 1710 C C . ASP A 1 222 ? -9.065 0.014 13.505 1.00 97.69 222 ASP A C 1
ATOM 1712 O O . ASP A 1 222 ? -7.994 -0.571 13.657 1.00 97.69 222 ASP A O 1
ATOM 1716 N N . ARG A 1 223 ? -9.479 0.445 12.309 1.00 97.50 223 ARG A N 1
ATOM 1717 C CA . ARG A 1 223 ? -8.769 0.145 11.054 1.00 97.50 223 ARG A CA 1
ATOM 1718 C C . ARG A 1 223 ? -7.495 0.969 10.928 1.00 97.50 223 ARG A C 1
ATOM 1720 O O . ARG A 1 223 ? -6.480 0.480 10.449 1.00 97.50 223 ARG A O 1
ATOM 1727 N N . GLU A 1 224 ? -7.572 2.216 11.363 1.00 97.06 224 GLU A N 1
ATOM 1728 C CA . GLU A 1 224 ? -6.491 3.182 11.348 1.00 97.06 224 GLU A CA 1
ATOM 1729 C C . GLU A 1 224 ? -5.384 2.735 12.311 1.00 97.06 224 GLU A C 1
ATOM 1731 O O . GLU A 1 224 ? -4.217 2.702 11.924 1.00 97.06 224 GLU A O 1
ATOM 1736 N N . LEU A 1 225 ? -5.746 2.296 13.526 1.00 97.44 225 LEU A N 1
ATOM 1737 C CA . LEU A 1 225 ? -4.789 1.697 14.460 1.00 97.44 225 LEU A CA 1
ATOM 1738 C C . LEU A 1 225 ? -4.210 0.387 13.936 1.00 97.44 225 LEU A C 1
ATOM 1740 O O . LEU A 1 225 ? -3.004 0.198 14.025 1.00 97.44 225 LEU A O 1
ATOM 1744 N N . ALA A 1 226 ? -5.049 -0.500 13.396 1.00 98.12 226 ALA A N 1
ATOM 1745 C CA . ALA A 1 226 ? -4.605 -1.778 12.849 1.00 98.12 226 ALA A CA 1
ATOM 1746 C C . ALA A 1 226 ? -3.536 -1.594 11.767 1.00 98.12 226 ALA A C 1
ATOM 1748 O O . ALA A 1 226 ? -2.552 -2.329 11.745 1.00 98.12 226 ALA A O 1
ATOM 1749 N N . LEU A 1 227 ? -3.696 -0.589 10.902 1.00 97.25 227 LEU A N 1
ATOM 1750 C CA . LEU A 1 227 ? -2.696 -0.294 9.888 1.00 97.25 227 LEU A CA 1
ATOM 1751 C C . LEU A 1 227 ? -1.411 0.304 10.483 1.00 97.25 227 LEU A C 1
ATOM 1753 O O . LEU A 1 227 ? -0.324 -0.093 10.091 1.00 97.25 227 LEU A O 1
ATOM 1757 N N . GLY A 1 228 ? -1.501 1.216 11.454 1.00 96.88 228 GLY A N 1
ATOM 1758 C CA . GLY A 1 228 ? -0.295 1.773 12.078 1.00 96.88 228 GLY A CA 1
ATOM 1759 C C . GLY A 1 228 ? 0.490 0.750 12.906 1.00 96.88 228 GLY A C 1
ATOM 1760 O O . GLY A 1 228 ? 1.718 0.727 12.873 1.00 96.88 228 GLY A O 1
ATOM 1761 N N . VAL A 1 229 ? -0.212 -0.131 13.620 1.00 97.62 229 VAL A N 1
ATOM 1762 C CA . VAL A 1 229 ? 0.386 -1.181 14.457 1.00 97.62 229 VAL A CA 1
ATOM 1763 C C . VAL A 1 229 ? 1.041 -2.279 13.621 1.00 97.62 229 VAL A C 1
ATOM 1765 O O . VAL A 1 229 ? 1.963 -2.934 14.110 1.00 97.62 229 VAL A O 1
ATOM 1768 N N . SER A 1 230 ? 0.635 -2.467 12.360 1.00 97.69 230 SER A N 1
ATOM 1769 C CA . SER A 1 230 ? 1.251 -3.481 11.501 1.00 97.69 230 SER A CA 1
ATOM 1770 C C . SER A 1 230 ? 2.751 -3.247 11.287 1.00 97.69 230 SER A C 1
ATOM 1772 O O . SER A 1 230 ? 3.502 -4.212 11.196 1.00 97.69 230 SER A O 1
ATOM 1774 N N . LEU A 1 231 ? 3.223 -1.996 11.345 1.00 97.25 231 LEU A N 1
ATOM 1775 C CA . LEU A 1 231 ? 4.654 -1.664 11.308 1.00 97.25 231 LEU A CA 1
ATOM 1776 C C . LEU A 1 231 ? 5.431 -2.165 12.538 1.00 97.25 231 LEU A C 1
ATOM 1778 O O . LEU A 1 231 ? 6.629 -2.410 12.452 1.00 97.25 231 LEU A O 1
ATOM 1782 N N . LEU A 1 232 ? 4.779 -2.335 13.690 1.00 97.75 232 LEU A N 1
ATOM 1783 C CA . LEU A 1 232 ? 5.436 -2.821 14.910 1.00 97.75 232 LEU A CA 1
ATOM 1784 C C . LEU A 1 232 ? 5.516 -4.349 14.964 1.00 97.75 232 LEU A C 1
ATOM 1786 O O . LEU A 1 232 ? 6.411 -4.893 15.603 1.00 97.75 232 LEU A O 1
ATOM 1790 N N . ILE A 1 233 ? 4.569 -5.033 14.322 1.00 97.88 233 ILE A N 1
ATOM 1791 C CA . ILE A 1 233 ? 4.440 -6.496 14.381 1.00 97.88 233 ILE A CA 1
ATOM 1792 C C . ILE A 1 233 ? 4.841 -7.189 13.075 1.00 97.88 233 ILE A C 1
ATOM 1794 O O . ILE A 1 233 ? 4.874 -8.413 13.035 1.00 97.88 233 ILE A O 1
ATOM 1798 N N . SER A 1 234 ? 5.105 -6.443 12.000 1.00 97.38 234 SER A N 1
ATOM 1799 C CA . SER A 1 234 ? 5.607 -7.022 10.756 1.00 97.38 234 SER A CA 1
ATOM 1800 C C . SER A 1 234 ? 7.083 -7.400 10.917 1.00 97.38 234 SER A C 1
ATOM 1802 O O . SER A 1 234 ? 7.860 -6.582 11.415 1.00 97.38 234 SER A O 1
ATOM 1804 N N . PRO A 1 235 ? 7.498 -8.597 10.469 1.00 96.75 235 PRO A N 1
ATOM 1805 C CA . PRO A 1 235 ? 8.887 -9.036 10.566 1.00 96.75 235 PRO A CA 1
ATOM 1806 C C . PRO A 1 235 ? 9.830 -8.270 9.632 1.00 96.75 235 PRO A C 1
ATOM 1808 O O . PRO A 1 235 ? 11.033 -8.200 9.887 1.00 96.75 235 PRO A O 1
ATOM 1811 N N . TYR A 1 236 ? 9.291 -7.677 8.562 1.00 96.06 236 TYR A N 1
ATOM 1812 C CA . TYR A 1 236 ? 10.060 -6.831 7.662 1.00 96.06 236 TYR A CA 1
ATOM 1813 C C . TYR A 1 236 ? 9.227 -5.727 7.008 1.00 96.06 236 TYR A C 1
ATOM 1815 O O . TYR A 1 236 ? 8.037 -5.904 6.731 1.00 96.06 236 TYR A O 1
ATOM 1823 N N . TRP A 1 237 ? 9.863 -4.580 6.764 1.00 96.00 237 TRP A N 1
ATOM 1824 C CA . TRP A 1 237 ? 9.365 -3.476 5.934 1.00 96.00 237 TRP A CA 1
ATOM 1825 C C . TRP A 1 237 ? 10.471 -2.430 5.698 1.00 96.00 237 TRP A C 1
ATOM 1827 O O . TRP A 1 237 ? 11.518 -2.466 6.344 1.00 96.00 237 TRP A O 1
ATOM 1837 N N . GLN A 1 238 ? 10.248 -1.508 4.755 1.00 93.75 238 GLN A N 1
ATOM 1838 C CA . GLN A 1 238 ? 11.208 -0.471 4.346 1.00 93.75 238 GLN A CA 1
ATOM 1839 C C . GLN A 1 238 ? 10.673 0.935 4.641 1.00 93.75 238 GLN A C 1
ATOM 1841 O O . GLN A 1 238 ? 9.475 1.126 4.809 1.00 93.75 238 GLN A O 1
ATOM 1846 N N . ARG A 1 239 ? 11.527 1.964 4.597 1.00 92.25 239 ARG A N 1
ATOM 1847 C CA . ARG A 1 239 ? 11.134 3.372 4.839 1.00 92.25 239 ARG A CA 1
ATOM 1848 C C . ARG A 1 239 ? 9.837 3.834 4.137 1.00 92.25 239 ARG A C 1
ATOM 1850 O O . ARG A 1 239 ? 9.029 4.459 4.826 1.00 92.25 239 ARG A O 1
ATOM 1857 N N . PRO A 1 240 ? 9.570 3.517 2.848 1.00 92.56 240 PRO A N 1
ATOM 1858 C CA . PRO A 1 240 ? 8.285 3.808 2.192 1.00 92.56 240 PRO A CA 1
ATOM 1859 C C . PRO A 1 240 ? 7.040 3.374 2.985 1.00 92.56 240 PRO A C 1
ATOM 1861 O O . PRO A 1 240 ? 6.012 4.057 2.965 1.00 92.56 240 PRO A O 1
ATOM 1864 N N . SER A 1 241 ? 7.153 2.286 3.747 1.00 95.69 241 SER A N 1
ATOM 1865 C CA . SER A 1 241 ? 6.059 1.678 4.502 1.00 95.69 241 SER A CA 1
ATOM 1866 C C . SER A 1 241 ? 5.601 2.514 5.687 1.00 95.69 241 SER A C 1
ATOM 1868 O O . SER A 1 241 ? 4.484 2.317 6.163 1.00 95.69 241 SER A O 1
ATOM 1870 N N . LEU A 1 242 ? 6.385 3.513 6.119 1.00 95.56 242 LEU A N 1
ATOM 1871 C CA . LEU A 1 242 ? 5.967 4.462 7.156 1.00 95.56 242 LEU A CA 1
ATOM 1872 C C . LEU A 1 242 ? 4.639 5.145 6.817 1.00 95.56 242 LEU A C 1
ATOM 1874 O O . LEU A 1 242 ? 3.909 5.522 7.731 1.00 95.56 242 LEU A O 1
ATOM 1878 N N . ILE A 1 243 ? 4.263 5.230 5.536 1.00 94.94 243 ILE A N 1
ATOM 1879 C CA . ILE A 1 243 ? 2.958 5.750 5.116 1.00 94.94 243 ILE A CA 1
ATOM 1880 C C . ILE A 1 243 ? 1.769 5.044 5.792 1.00 94.94 243 ILE A C 1
ATOM 1882 O O . ILE A 1 243 ? 0.714 5.650 5.971 1.00 94.94 243 ILE A O 1
ATOM 1886 N N . ALA A 1 244 ? 1.931 3.781 6.197 1.00 94.56 244 ALA A N 1
ATOM 1887 C CA . ALA A 1 244 ? 0.915 3.005 6.897 1.00 94.56 244 ALA A CA 1
ATOM 1888 C C . ALA A 1 244 ? 0.622 3.550 8.310 1.00 94.56 244 ALA A C 1
ATOM 1890 O O . ALA A 1 244 ? -0.495 3.417 8.807 1.00 94.56 244 ALA A O 1
ATOM 1891 N N . ALA A 1 245 ? 1.585 4.223 8.949 1.00 94.69 245 ALA A N 1
ATOM 1892 C CA . ALA A 1 245 ? 1.414 4.817 10.279 1.00 94.69 245 ALA A CA 1
ATOM 1893 C C . ALA A 1 245 ? 0.600 6.120 10.262 1.00 94.69 245 ALA A C 1
ATOM 1895 O O . ALA A 1 245 ? 0.030 6.510 11.285 1.00 94.69 245 ALA A O 1
ATOM 1896 N N . TRP A 1 246 ? 0.523 6.788 9.110 1.00 94.12 246 TRP A N 1
ATOM 1897 C CA . TRP A 1 246 ? -0.077 8.113 8.987 1.00 94.12 246 TRP A CA 1
ATOM 1898 C C . TRP A 1 246 ? -1.539 8.198 9.489 1.00 94.12 246 TRP A C 1
ATOM 1900 O O . TRP A 1 246 ? -1.847 9.106 10.267 1.00 94.12 246 TRP A O 1
ATOM 1910 N N . PRO A 1 247 ? -2.459 7.271 9.145 1.00 93.56 247 PRO A N 1
ATOM 1911 C CA . PRO A 1 247 ? -3.834 7.328 9.646 1.00 93.56 247 PRO A CA 1
ATOM 1912 C C . PRO A 1 247 ? -3.930 7.272 11.177 1.00 93.56 247 PRO A C 1
ATOM 1914 O O . PRO A 1 247 ? -4.765 7.954 11.773 1.00 93.56 247 PRO A O 1
ATOM 1917 N N . ALA A 1 248 ? -3.061 6.491 11.827 1.00 93.94 248 ALA A N 1
ATOM 1918 C CA . ALA A 1 248 ? -3.028 6.372 13.281 1.00 93.94 248 ALA A CA 1
ATOM 1919 C C . ALA A 1 248 ? -2.415 7.607 13.959 1.00 93.94 248 ALA A C 1
ATOM 1921 O O . ALA A 1 248 ? -2.852 7.984 15.049 1.00 93.94 248 ALA A O 1
ATOM 1922 N N . SER A 1 249 ? -1.434 8.261 13.328 1.00 92.44 249 SER A N 1
ATOM 1923 C CA . SER A 1 249 ? -0.731 9.392 13.942 1.00 92.44 249 SER A CA 1
ATOM 1924 C C . SER A 1 249 ? -1.608 10.637 14.101 1.00 92.44 249 SER A C 1
ATOM 1926 O O . SER A 1 249 ? -1.419 11.419 15.028 1.00 92.44 249 SER A O 1
ATOM 1928 N N . MET A 1 250 ? -2.639 10.792 13.268 1.00 91.06 250 MET A N 1
ATOM 1929 C CA . MET A 1 250 ? -3.582 11.917 13.344 1.00 91.06 250 MET A CA 1
ATOM 1930 C C . MET A 1 250 ? -4.538 11.867 14.546 1.00 91.06 250 MET A C 1
ATOM 1932 O O . MET A 1 250 ? -5.307 12.802 14.765 1.00 91.06 250 MET A O 1
ATOM 1936 N N . ARG A 1 251 ? -4.530 10.785 15.332 1.00 90.00 251 ARG A N 1
ATOM 1937 C CA . ARG A 1 251 ? -5.495 10.574 16.423 1.00 90.00 251 ARG A CA 1
ATOM 1938 C C . ARG A 1 251 ? -5.219 11.405 17.669 1.00 90.00 251 ARG A C 1
ATOM 1940 O O . ARG A 1 251 ? -6.135 11.645 18.450 1.00 90.00 251 ARG A O 1
ATOM 1947 N N . ALA A 1 252 ? -3.973 11.822 17.869 1.00 91.00 252 ALA A N 1
ATOM 1948 C CA . ALA A 1 252 ? -3.574 12.652 18.995 1.00 91.00 252 ALA A CA 1
ATOM 1949 C C . ALA A 1 252 ? -2.543 13.687 18.545 1.00 91.00 252 ALA A C 1
ATOM 1951 O O . ALA A 1 252 ? -1.693 13.402 17.707 1.00 91.00 252 ALA A O 1
ATOM 1952 N N . ARG A 1 253 ? -2.582 14.886 19.138 1.00 91.25 253 ARG A N 1
ATOM 1953 C CA . ARG A 1 253 ? -1.659 15.977 18.776 1.00 91.25 253 ARG A CA 1
ATOM 1954 C C . ARG A 1 253 ? -0.193 15.569 18.920 1.00 91.25 253 ARG A C 1
ATOM 1956 O O . ARG A 1 253 ? 0.599 15.860 18.037 1.00 91.25 253 ARG A O 1
ATOM 1963 N N . TRP A 1 254 ? 0.158 14.871 19.998 1.00 94.19 254 TRP A N 1
ATOM 1964 C CA . TRP A 1 254 ? 1.532 14.426 20.240 1.00 94.19 254 TRP A CA 1
ATOM 1965 C C . TRP A 1 254 ? 1.988 13.355 19.237 1.00 94.19 254 TRP A C 1
ATOM 1967 O O . TRP A 1 254 ? 3.123 13.412 18.779 1.00 94.19 254 TRP A O 1
ATOM 1977 N N . LEU A 1 255 ? 1.100 12.439 18.825 1.00 92.62 255 LEU A N 1
ATOM 1978 C CA . LEU A 1 255 ? 1.384 11.472 17.757 1.00 92.62 255 LEU A CA 1
ATOM 1979 C C . LEU A 1 255 ? 1.590 12.173 16.414 1.00 92.62 255 LEU A C 1
ATOM 1981 O O . LEU A 1 255 ? 2.466 11.791 15.644 1.00 92.62 255 LEU A O 1
ATOM 1985 N N . TRP A 1 256 ? 0.809 13.219 16.149 1.00 90.81 256 TRP A N 1
ATOM 1986 C CA . TRP A 1 256 ? 0.944 14.011 14.936 1.00 90.81 256 TRP A CA 1
ATOM 1987 C C . TRP A 1 256 ? 2.257 14.800 14.906 1.00 90.81 256 TRP A C 1
ATOM 1989 O O . TRP A 1 256 ? 2.930 14.840 13.880 1.00 90.81 256 TRP A O 1
ATOM 1999 N N . LEU A 1 257 ? 2.667 15.375 16.039 1.00 91.19 257 LEU A N 1
ATOM 2000 C CA . LEU A 1 257 ? 3.973 16.025 16.172 1.00 91.19 257 LEU A CA 1
ATOM 2001 C C . LEU A 1 257 ? 5.122 15.023 16.004 1.00 91.19 257 LEU A C 1
ATOM 2003 O O . LEU A 1 257 ? 6.065 15.309 15.271 1.00 91.19 257 LEU A O 1
ATOM 2007 N N . ALA A 1 258 ? 5.019 13.839 16.615 1.00 92.56 258 ALA A N 1
ATOM 2008 C CA . ALA A 1 258 ? 5.993 12.763 16.435 1.00 92.56 258 ALA A CA 1
ATOM 2009 C C . ALA A 1 258 ? 6.080 12.318 14.966 1.00 92.56 258 ALA A C 1
ATOM 2011 O O . ALA A 1 258 ? 7.174 12.115 14.448 1.00 92.56 258 ALA A O 1
ATOM 2012 N N . TRP A 1 259 ? 4.941 12.238 14.272 1.00 92.25 259 TRP A N 1
ATOM 2013 C CA . TRP A 1 259 ? 4.887 11.971 12.838 1.00 92.25 259 TRP A CA 1
ATOM 2014 C C . TRP A 1 259 ? 5.613 13.046 12.029 1.00 92.25 259 TRP A C 1
ATOM 2016 O O . TRP A 1 259 ? 6.478 12.710 11.232 1.00 92.25 259 TRP A O 1
ATOM 2026 N N . ILE A 1 260 ? 5.325 14.331 12.254 1.00 90.81 260 ILE A N 1
ATOM 2027 C CA . ILE A 1 260 ? 6.004 15.429 11.547 1.00 90.81 260 ILE A CA 1
ATOM 2028 C C . ILE A 1 260 ? 7.517 15.387 11.788 1.00 90.81 260 ILE A C 1
ATOM 2030 O O . ILE A 1 260 ? 8.282 15.511 10.835 1.00 90.81 260 ILE A O 1
ATOM 2034 N N . ALA A 1 261 ? 7.948 15.175 13.035 1.00 91.75 261 ALA A N 1
ATOM 2035 C CA . ALA A 1 261 ? 9.363 15.061 13.376 1.00 91.75 261 ALA A CA 1
ATOM 2036 C C . ALA A 1 261 ? 10.026 13.881 12.649 1.00 91.75 261 ALA A C 1
ATOM 2038 O O . ALA A 1 261 ? 11.080 14.046 12.037 1.00 91.75 261 ALA A O 1
ATOM 2039 N N . LEU A 1 262 ? 9.375 12.714 12.636 1.00 91.00 262 LEU A N 1
ATOM 2040 C CA . LEU A 1 262 ? 9.841 11.548 11.889 1.00 91.00 262 LEU A CA 1
ATOM 2041 C C . LEU A 1 262 ? 9.931 11.838 10.384 1.00 91.00 262 LEU A C 1
ATOM 2043 O O . LEU A 1 262 ? 10.915 11.473 9.753 1.00 91.00 262 LEU A O 1
ATOM 2047 N N . MET A 1 263 ? 8.940 12.521 9.806 1.00 89.62 263 MET A N 1
ATOM 2048 C CA . MET A 1 263 ? 8.950 12.883 8.384 1.00 89.62 263 MET A CA 1
ATOM 2049 C C . MET A 1 263 ? 10.070 13.864 8.042 1.00 89.62 263 MET A C 1
ATOM 2051 O O . MET A 1 263 ? 10.688 13.732 6.989 1.00 89.62 263 MET A O 1
ATOM 2055 N N . ALA A 1 264 ? 10.365 14.813 8.931 1.00 88.69 264 ALA A N 1
ATOM 2056 C CA . ALA A 1 264 ? 11.499 15.714 8.766 1.00 88.69 264 ALA A CA 1
ATOM 2057 C C . ALA A 1 264 ? 12.832 14.948 8.789 1.00 88.69 264 ALA A C 1
ATOM 2059 O O . ALA A 1 264 ? 13.678 15.185 7.932 1.00 88.69 264 ALA A O 1
ATOM 2060 N N . LEU A 1 265 ? 12.997 13.988 9.706 1.00 90.12 265 LEU A N 1
ATOM 2061 C CA . LEU A 1 265 ? 14.188 13.132 9.762 1.00 90.12 265 LEU A CA 1
ATOM 2062 C C . LEU A 1 265 ? 14.342 12.285 8.495 1.00 90.12 265 LEU A C 1
ATOM 2064 O O . LEU A 1 265 ? 15.406 12.293 7.881 1.00 90.12 265 LEU A O 1
ATOM 2068 N N . VAL A 1 266 ? 13.266 11.626 8.051 1.00 88.69 266 VAL A N 1
ATOM 2069 C CA . VAL A 1 266 ? 13.261 10.858 6.796 1.00 88.69 266 VAL A CA 1
ATOM 2070 C C . VAL A 1 266 ? 13.635 11.758 5.619 1.00 88.69 266 VAL A C 1
ATOM 2072 O O . VAL A 1 266 ? 14.436 11.353 4.780 1.00 88.69 266 VAL A O 1
ATOM 2075 N N . LEU A 1 267 ? 13.110 12.983 5.552 1.00 84.94 267 LEU A N 1
ATOM 2076 C CA . LEU A 1 267 ? 13.471 13.924 4.494 1.00 84.94 267 LEU A CA 1
ATOM 2077 C C . LEU A 1 267 ? 14.962 14.277 4.528 1.00 84.94 267 LEU A C 1
ATOM 2079 O O . LEU A 1 267 ? 15.607 14.227 3.486 1.00 84.94 267 LEU A O 1
ATOM 2083 N N . ILE A 1 268 ? 15.507 14.606 5.701 1.00 88.56 268 ILE A N 1
ATOM 2084 C CA . ILE A 1 268 ? 16.923 14.963 5.867 1.00 88.56 268 ILE A CA 1
ATOM 2085 C C . ILE A 1 268 ? 17.826 13.808 5.419 1.00 88.56 268 ILE A C 1
ATOM 2087 O O . ILE A 1 268 ? 18.753 14.024 4.642 1.00 88.56 268 ILE A O 1
ATOM 2091 N N . GLU A 1 269 ? 17.523 12.578 5.839 1.00 86.56 269 GLU A N 1
ATOM 2092 C CA . GLU A 1 269 ? 18.296 11.388 5.461 1.00 86.56 269 GLU A CA 1
ATOM 2093 C C . GLU A 1 269 ? 18.252 11.092 3.957 1.00 86.56 269 GLU A C 1
ATOM 2095 O O . GLU A 1 269 ? 19.219 10.575 3.402 1.00 86.56 269 GLU A O 1
ATOM 2100 N N . ASN A 1 270 ? 17.136 11.402 3.289 1.00 84.62 270 ASN A N 1
ATOM 2101 C CA . ASN A 1 270 ? 16.958 11.130 1.862 1.00 84.62 270 ASN A CA 1
ATOM 2102 C C . ASN A 1 270 ? 17.288 12.337 0.977 1.00 84.62 270 ASN A C 1
ATOM 2104 O O . ASN A 1 270 ? 17.258 12.209 -0.244 1.00 84.62 270 ASN A O 1
ATOM 2108 N N . LEU A 1 271 ? 17.630 13.495 1.549 1.00 84.62 271 LEU A N 1
ATOM 2109 C CA . LEU A 1 271 ? 17.884 14.713 0.783 1.00 84.62 271 LEU A CA 1
ATOM 2110 C C . LEU A 1 271 ? 19.065 14.534 -0.180 1.00 84.62 271 LEU A C 1
ATOM 2112 O O . LEU A 1 271 ? 18.986 14.941 -1.335 1.00 84.62 271 LEU A O 1
ATOM 2116 N N . SER A 1 272 ? 20.131 13.867 0.270 1.00 79.75 272 SER A N 1
ATOM 2117 C CA . SER A 1 272 ? 21.299 13.551 -0.561 1.00 79.75 272 SER A CA 1
ATOM 2118 C C . SER A 1 272 ? 20.951 12.611 -1.717 1.00 79.75 272 SER A C 1
ATOM 2120 O O . SER A 1 272 ? 21.409 12.831 -2.836 1.00 79.75 272 SER A O 1
ATOM 2122 N N . LEU A 1 273 ? 20.101 11.608 -1.470 1.00 77.50 273 LEU A N 1
ATOM 2123 C CA . LEU A 1 273 ? 19.603 10.699 -2.502 1.00 77.50 273 LEU A CA 1
ATOM 2124 C C . LEU A 1 273 ? 18.753 11.458 -3.521 1.00 77.50 273 LEU A C 1
ATOM 2126 O O . LEU A 1 273 ? 19.012 11.360 -4.714 1.00 77.50 273 LEU A O 1
ATOM 2130 N N . ILE A 1 274 ? 17.791 12.261 -3.057 1.00 75.94 274 ILE A N 1
ATOM 2131 C CA . ILE A 1 274 ? 16.905 13.058 -3.916 1.00 75.94 274 ILE A CA 1
ATOM 2132 C C . ILE A 1 274 ? 17.722 14.001 -4.802 1.00 75.94 274 ILE A C 1
ATOM 2134 O O . ILE A 1 274 ? 17.499 14.040 -6.007 1.00 75.94 274 ILE A O 1
ATOM 2138 N N . VAL A 1 275 ? 18.689 14.723 -4.230 1.00 80.06 275 VAL A N 1
ATOM 2139 C CA . VAL A 1 275 ? 19.565 15.631 -4.988 1.00 80.06 275 VAL A CA 1
ATOM 2140 C C . VAL A 1 275 ? 20.436 14.861 -5.984 1.00 80.06 275 VAL A C 1
ATOM 2142 O O . VAL A 1 275 ? 20.651 15.339 -7.093 1.00 80.06 275 VAL A O 1
ATOM 2145 N N . GLY A 1 276 ? 20.903 13.662 -5.624 1.00 77.12 276 GLY A N 1
ATOM 2146 C CA . GLY A 1 276 ? 21.717 12.814 -6.496 1.00 77.12 276 GLY A CA 1
ATOM 2147 C C . GLY A 1 276 ? 20.981 12.235 -7.711 1.00 77.12 276 GLY A C 1
ATOM 2148 O O . GLY A 1 276 ? 21.640 11.872 -8.681 1.00 77.12 276 GLY A O 1
ATOM 2149 N N . TYR A 1 277 ? 19.645 12.161 -7.688 1.00 70.31 277 TYR A N 1
ATOM 2150 C CA . TYR A 1 277 ? 18.847 11.634 -8.806 1.00 70.31 277 TYR A CA 1
ATOM 2151 C C . TYR A 1 277 ? 18.647 12.625 -9.956 1.00 70.31 277 TYR A C 1
ATOM 2153 O O . TYR A 1 277 ? 18.281 12.202 -11.054 1.00 70.31 277 TYR A O 1
ATOM 2161 N N . PHE A 1 278 ? 18.872 13.921 -9.739 1.00 68.50 278 PHE A N 1
ATOM 2162 C CA . PHE A 1 278 ? 18.758 14.900 -10.814 1.00 68.50 278 PHE A CA 1
ATOM 2163 C C . PHE A 1 278 ? 20.084 14.976 -11.583 1.00 68.50 278 PHE A C 1
ATOM 2165 O O . PHE A 1 278 ? 21.123 15.225 -10.964 1.00 68.50 278 PHE A O 1
ATOM 2172 N N . PRO A 1 279 ? 20.081 14.751 -12.913 1.00 63.81 279 PRO A N 1
ATOM 2173 C CA . PRO A 1 279 ? 21.279 14.938 -13.719 1.00 63.81 279 PRO A CA 1
ATOM 2174 C C . PRO A 1 279 ? 21.768 16.384 -13.559 1.00 63.81 279 PRO A C 1
ATOM 2176 O O . PRO A 1 279 ? 20.966 17.317 -13.624 1.00 63.81 279 PRO A O 1
ATOM 2179 N N . ARG A 1 280 ? 23.068 16.538 -13.282 1.00 59.53 280 ARG A N 1
ATOM 2180 C CA . ARG A 1 280 ? 23.737 17.845 -13.237 1.00 59.53 280 ARG A CA 1
ATOM 2181 C C . ARG A 1 280 ? 23.815 18.469 -14.621 1.00 59.53 280 ARG A C 1
ATOM 2183 O O . ARG A 1 280 ? 24.005 17.699 -15.589 1.00 59.53 280 ARG A O 1
#

pLDDT: mean 91.24, std 9.35, range [47.91, 98.5]

Foldseek 3Di:
DDDDPPPPDDPVVVVVVVVLVVQLVVQLVQPDLDAAVQVLLLQLLLCVVVVAQSVVSVPDQFFSVSSVVNVVLNVDRSSSSLSVVLVVLLVLQLLLLVQLDDDPVSVVLCVLVVLLSVVCSNNSHLLSLQSSLVRDPLLSSLVSLRSPCLLRVLLNLLSLLPDDVVVSVVSVVVVVVRRVVRVVSPNDHDDLVVQVVFFPQPPPVLCVVLVVQSVVCNVVSPNLSSNLSSSSHRSGDGSSNNVSNSSVQVPDPVSVVVSVVVSVVVCVVCVVVVVVSGDD

Secondary structure (DSSP, 8-state):
-------PPPHHHHHHHHHHHHHHHHHHHHS-S--HHHHHHHHHHHHHHTTS-GGGSTT--S-HHHHHHHTTGGGS-HHHHHHHHHHHHHHHHHHHHHHH--TTHHHHHHHHHHHHHHHHHHHT--TTHHHHHTTS-HHHHHHHHHTSHHHHHHHHHHHHHHS-HHHHHHHHHHHHHHHHHHHHTT--PPPHHHHTTT----TTTTHHHHHHHHHHHHHHT-HHHHHHHHHHH-S---GGGGGGGHHHHTTSHHHHHHHHHHHHHHHHHHHHHHHHTS--